Protein AF-W2TV39-F1 (afdb_monomer_lite)

pLDDT: mean 80.5, std 17.45, range [21.84, 95.75]

Foldseek 3Di:
DDDDDDDFDDDWDFAQFFGQFADQPQQKAFEDEDDQPRLVCQAVVLCLAAPPDPHAYAYEYELLSDALVSLVSLLPGPRHQEYEYEHDPDDRDPQAARFQAAQFPPQPPDPDPVGDDPVRRPCVRHARHNRGNSRDRSNHYYTYDYDPVVVVVLVVQCVVFRDDPPPDSYGDDDTHMGGDRPGQLQDDHPVVQQVCQDPVVCVPVVPDPDPDRSDDDDDDDDDDDDPPHD

Radius of gyration: 21.33 Å; chains: 1; bounding box: 54×36×66 Å

Structure (mmCIF, N/CA/C/O backbone):
data_AF-W2TV39-F1
#
_entry.id   AF-W2TV39-F1
#
loop_
_atom_site.group_PDB
_atom_site.id
_atom_site.type_symbol
_atom_site.label_atom_id
_atom_site.label_alt_id
_atom_site.label_comp_id
_atom_site.label_asym_id
_atom_site.label_entity_id
_atom_site.label_seq_id
_atom_site.pdbx_PDB_ins_code
_atom_site.Cartn_x
_atom_site.Cartn_y
_atom_site.Cartn_z
_atom_site.occupancy
_atom_site.B_iso_or_equiv
_atom_site.auth_seq_id
_atom_site.auth_comp_id
_atom_site.auth_asym_id
_atom_site.auth_atom_id
_atom_site.pdbx_PDB_model_num
ATOM 1 N N . MET A 1 1 ? -22.095 17.343 6.712 1.00 26.72 1 MET A N 1
ATOM 2 C CA . MET A 1 1 ? -21.581 16.244 5.869 1.00 26.72 1 MET A CA 1
ATOM 3 C C . MET A 1 1 ? -20.732 16.895 4.782 1.00 26.72 1 MET A C 1
ATOM 5 O O . MET A 1 1 ? -21.285 17.398 3.819 1.00 26.72 1 MET A O 1
ATOM 9 N N . SER A 1 2 ? -19.427 17.063 5.022 1.00 21.84 2 SER A N 1
ATOM 10 C CA . SER A 1 2 ? -18.515 17.764 4.104 1.00 21.84 2 SER A CA 1
ATOM 11 C C . SER A 1 2 ? -17.548 16.744 3.515 1.00 21.84 2 SER A C 1
ATOM 13 O O . SER A 1 2 ? -16.819 16.085 4.254 1.00 21.84 2 SER A O 1
ATOM 15 N N . SER A 1 3 ? -17.613 16.570 2.197 1.00 26.27 3 SER A N 1
ATOM 16 C CA . SER A 1 3 ? -16.743 15.693 1.417 1.00 26.27 3 SER A CA 1
ATOM 17 C C . SER A 1 3 ? -15.384 16.371 1.234 1.00 26.27 3 SER A C 1
ATOM 19 O O . SER A 1 3 ? -15.164 17.082 0.258 1.00 26.27 3 SER A O 1
ATOM 21 N N . PHE A 1 4 ? -14.475 16.171 2.184 1.00 28.59 4 PHE A N 1
ATOM 22 C CA . PHE A 1 4 ? -13.045 16.403 1.980 1.00 28.59 4 PHE A CA 1
ATOM 23 C C . PHE A 1 4 ? -12.438 15.152 1.336 1.00 28.59 4 PHE A C 1
ATOM 25 O O . PHE A 1 4 ? -12.907 14.065 1.649 1.00 28.59 4 PHE A O 1
ATOM 32 N N . LEU A 1 5 ? -11.397 15.317 0.504 1.00 32.66 5 LEU A N 1
ATOM 33 C CA . LEU A 1 5 ? -10.526 14.303 -0.143 1.00 32.66 5 LEU A CA 1
ATOM 34 C C . LEU A 1 5 ? -10.616 14.321 -1.687 1.00 32.66 5 LEU A C 1
ATOM 36 O O . LEU A 1 5 ? -11.155 13.405 -2.301 1.00 32.66 5 LEU A O 1
ATOM 40 N N . SER A 1 6 ? -10.041 15.350 -2.334 1.00 24.44 6 SER A N 1
ATOM 41 C CA . SER A 1 6 ? -9.832 15.368 -3.801 1.00 24.44 6 SER A CA 1
ATOM 42 C C . SER A 1 6 ? -8.364 15.316 -4.253 1.00 24.44 6 SER A C 1
ATOM 44 O O . SER A 1 6 ? -8.106 15.330 -5.451 1.00 24.44 6 SER A O 1
ATOM 46 N N . HIS A 1 7 ? -7.385 15.239 -3.345 1.00 26.84 7 HIS A N 1
ATOM 47 C CA . HIS A 1 7 ? -5.961 15.329 -3.701 1.00 26.84 7 HIS A CA 1
ATOM 48 C C . HIS A 1 7 ? -5.158 14.133 -3.171 1.00 26.84 7 HIS A C 1
ATOM 50 O O . HIS A 1 7 ? -4.505 14.216 -2.135 1.00 26.84 7 HIS A O 1
ATOM 56 N N . PHE A 1 8 ? -5.192 13.026 -3.918 1.00 31.69 8 PHE A N 1
ATOM 57 C CA . PHE A 1 8 ? -4.297 11.877 -3.745 1.00 31.69 8 PHE A CA 1
ATOM 58 C C . PHE A 1 8 ? -3.626 11.528 -5.074 1.00 31.69 8 PHE A C 1
ATOM 60 O O . PHE A 1 8 ? -4.294 11.490 -6.110 1.00 31.69 8 PHE A O 1
ATOM 67 N N . ARG A 1 9 ? -2.308 11.278 -5.050 1.00 28.34 9 ARG A N 1
ATOM 68 C CA . ARG A 1 9 ? -1.555 10.785 -6.216 1.00 28.34 9 ARG A CA 1
ATOM 69 C C . ARG A 1 9 ? -1.832 9.292 -6.412 1.00 28.34 9 ARG A C 1
ATOM 71 O O . ARG A 1 9 ? -1.854 8.540 -5.443 1.00 28.34 9 ARG A O 1
ATOM 78 N N . ARG A 1 10 ? -2.074 8.894 -7.665 1.00 44.69 10 ARG A N 1
ATOM 79 C CA . ARG A 1 10 ? -2.560 7.568 -8.078 1.00 44.69 10 ARG A CA 1
ATOM 80 C C . ARG A 1 10 ? -1.510 6.880 -8.939 1.00 44.69 10 ARG A C 1
ATOM 82 O O . ARG A 1 10 ? -1.029 7.509 -9.875 1.00 44.69 10 ARG A O 1
ATOM 89 N N . PHE A 1 11 ? -1.237 5.603 -8.691 1.00 35.88 11 PHE A N 1
ATOM 90 C CA . PHE A 1 11 ? -0.523 4.746 -9.636 1.00 35.88 11 PHE A CA 1
ATOM 91 C C . PHE A 1 11 ? -1.057 3.312 -9.523 1.00 35.88 11 PHE A C 1
ATOM 93 O O . PHE A 1 11 ? -0.744 2.611 -8.568 1.00 35.88 11 PHE A O 1
ATOM 100 N N . CYS A 1 12 ? -1.876 2.891 -10.489 1.00 45.84 12 CYS A N 1
ATOM 101 C CA . CYS A 1 12 ? -2.195 1.482 -10.729 1.00 45.84 12 CYS A CA 1
ATOM 102 C C . CYS A 1 12 ? -1.545 1.102 -12.059 1.00 45.84 12 CYS A C 1
ATOM 104 O O . CYS A 1 12 ? -1.777 1.772 -13.066 1.00 45.84 12 CYS A O 1
ATOM 106 N N . PHE A 1 13 ? -0.725 0.055 -12.057 1.00 50.09 13 PHE A N 1
ATOM 107 C CA . PHE A 1 13 ? -0.085 -0.465 -13.263 1.00 50.09 13 PHE A CA 1
ATOM 108 C C . PHE A 1 13 ? -0.627 -1.860 -13.577 1.00 50.09 13 PHE A C 1
ATOM 110 O O . PHE A 1 13 ? -0.973 -2.612 -12.672 1.00 50.09 13 PHE A O 1
ATOM 117 N N . LEU A 1 14 ? -0.707 -2.206 -14.859 1.00 50.00 14 LEU A N 1
ATOM 118 C CA . LEU A 1 14 ? -0.958 -3.575 -15.301 1.00 50.00 14 LEU A CA 1
ATOM 119 C C . LEU A 1 14 ? 0.316 -4.098 -15.962 1.00 50.00 14 LEU A C 1
ATOM 121 O O . LEU A 1 14 ? 0.952 -3.381 -16.733 1.00 50.00 14 LEU A O 1
ATOM 125 N N . LEU A 1 15 ? 0.677 -5.344 -15.674 1.00 53.56 15 LEU A N 1
ATOM 126 C CA . LEU A 1 15 ? 1.719 -6.087 -16.388 1.00 53.56 15 LEU A CA 1
ATOM 127 C C . LEU A 1 15 ? 1.084 -7.295 -17.097 1.00 53.56 15 LEU A C 1
ATOM 129 O O . LEU A 1 15 ? -0.140 -7.430 -17.136 1.00 53.56 15 LEU A O 1
ATOM 133 N N . TYR A 1 16 ? 1.902 -8.134 -17.735 1.00 40.03 16 TYR A N 1
ATOM 134 C CA . TYR A 1 16 ? 1.428 -9.297 -18.497 1.00 40.03 16 TYR A CA 1
ATOM 135 C C . TYR A 1 16 ? 0.667 -10.308 -17.608 1.00 40.03 16 TYR A C 1
ATOM 137 O O . TYR A 1 16 ? -0.349 -10.833 -18.049 1.00 40.03 16 TYR A O 1
ATOM 145 N N . ASP A 1 17 ? 1.079 -10.459 -16.339 1.00 31.92 17 ASP A N 1
ATOM 146 C CA . ASP A 1 17 ? 0.506 -11.416 -15.369 1.00 31.92 17 ASP A CA 1
ATOM 147 C C . ASP A 1 17 ? 0.013 -10.776 -14.050 1.00 31.92 17 ASP A C 1
ATOM 149 O O . ASP A 1 17 ? -0.474 -11.484 -13.172 1.00 31.92 17 ASP A O 1
ATOM 153 N N . PHE A 1 18 ? 0.151 -9.454 -13.877 1.00 39.16 18 PHE A N 1
ATOM 154 C CA . PHE A 1 18 ? -0.115 -8.771 -12.600 1.00 39.16 18 PHE A CA 1
ATOM 155 C C . PHE A 1 18 ? -1.075 -7.590 -12.747 1.00 39.16 18 PHE A C 1
ATOM 157 O O . PHE A 1 18 ? -0.943 -6.768 -13.660 1.00 39.16 18 PHE A O 1
ATOM 164 N N . GLU A 1 19 ? -1.992 -7.491 -11.786 1.00 43.88 19 GLU A N 1
ATOM 165 C CA . GLU A 1 19 ? -2.968 -6.420 -11.632 1.00 43.88 19 GLU A CA 1
ATOM 166 C C . GLU A 1 19 ? -2.756 -5.714 -10.286 1.00 43.88 19 GLU A C 1
ATOM 168 O O . GLU A 1 19 ? -2.511 -6.353 -9.268 1.00 43.88 19 GLU A O 1
ATOM 173 N N . PHE A 1 20 ? -2.897 -4.389 -10.265 1.00 48.88 20 PHE A N 1
ATOM 174 C CA . PHE A 1 20 ? -3.157 -3.642 -9.036 1.00 48.88 20 PHE A CA 1
ATOM 175 C C . PHE A 1 20 ? -4.656 -3.363 -8.940 1.00 48.88 20 PHE A C 1
ATOM 177 O O . PHE A 1 20 ? -5.137 -2.350 -9.454 1.00 48.88 20 PHE A O 1
ATOM 184 N N . SER A 1 21 ? -5.408 -4.264 -8.305 1.00 47.50 21 SER A N 1
ATOM 185 C CA . SER A 1 21 ? -6.864 -4.136 -8.227 1.00 47.50 21 SER A CA 1
ATOM 186 C C . SER A 1 21 ? -7.298 -3.404 -6.963 1.00 47.50 21 SER A C 1
ATOM 188 O O . SER A 1 21 ? -7.094 -3.871 -5.843 1.00 47.50 21 SER A O 1
ATOM 190 N N . CYS A 1 22 ? -8.021 -2.302 -7.144 1.00 52.66 22 CYS A N 1
ATOM 191 C CA . CYS A 1 22 ? -8.755 -1.627 -6.082 1.00 52.66 22 CYS A CA 1
ATOM 192 C C . CYS A 1 22 ? -10.256 -1.952 -6.198 1.00 52.66 22 CYS A C 1
ATOM 194 O O . CYS A 1 22 ? -10.953 -1.428 -7.069 1.00 52.66 22 CYS A O 1
ATOM 196 N N . SER A 1 23 ? -10.766 -2.833 -5.330 1.00 49.97 23 SER A N 1
ATOM 197 C CA . SER A 1 23 ? -12.173 -3.266 -5.356 1.00 49.97 23 SER A CA 1
ATOM 198 C C . SER A 1 23 ? -13.140 -2.170 -4.883 1.00 49.97 23 SER A C 1
ATOM 200 O O . SER A 1 23 ? -12.872 -1.439 -3.924 1.00 49.97 23 SER A O 1
ATOM 202 N N . LYS A 1 24 ? -14.314 -2.095 -5.529 1.00 53.56 24 LYS A N 1
ATOM 203 C CA . LYS A 1 24 ? -15.447 -1.239 -5.124 1.00 53.56 24 LYS A CA 1
ATOM 204 C C . LYS A 1 24 ? -16.172 -1.777 -3.881 1.00 53.56 24 LYS A C 1
ATOM 206 O O . LYS A 1 24 ? -16.829 -1.004 -3.188 1.00 53.56 24 LYS A O 1
ATOM 211 N N . ALA A 1 25 ? -16.064 -3.081 -3.608 1.00 52.12 25 ALA A N 1
ATOM 212 C CA . ALA A 1 25 ? -16.887 -3.779 -2.619 1.00 52.12 25 ALA A CA 1
ATOM 213 C C . ALA A 1 25 ? -16.561 -3.438 -1.152 1.00 52.12 25 ALA A C 1
ATOM 215 O O . ALA A 1 25 ? -17.368 -3.734 -0.282 1.00 52.12 25 ALA A O 1
ATOM 216 N N . ASP A 1 26 ? -15.456 -2.742 -0.874 1.00 66.31 26 ASP A N 1
ATOM 217 C CA . ASP A 1 26 ? -14.995 -2.466 0.492 1.00 66.31 26 ASP A CA 1
ATOM 218 C C . ASP A 1 26 ? -14.513 -1.017 0.669 1.00 66.31 26 ASP A C 1
ATOM 220 O O . ASP A 1 26 ? -13.562 -0.731 1.384 1.00 66.31 26 ASP A O 1
ATOM 224 N N . SER A 1 27 ? -15.161 -0.050 0.012 1.00 76.19 27 SER A N 1
ATOM 225 C CA . SER A 1 27 ? -14.695 1.345 0.042 1.00 76.19 27 SER A CA 1
ATOM 226 C C . SER A 1 27 ? -14.843 2.029 1.409 1.00 76.19 27 SER A C 1
ATOM 228 O O . SER A 1 27 ? -14.294 3.109 1.609 1.00 76.19 27 SER A O 1
ATOM 230 N N . ARG A 1 28 ? -15.615 1.455 2.343 1.00 86.38 28 ARG A N 1
ATOM 231 C CA . ARG A 1 28 ? -15.984 2.048 3.640 1.00 86.38 28 ARG A CA 1
ATOM 232 C C . ARG A 1 28 ? -15.438 1.208 4.786 1.00 86.38 28 ARG A C 1
ATOM 234 O O . ARG A 1 28 ? -15.633 -0.002 4.799 1.00 86.38 28 ARG A O 1
ATOM 241 N N . GLY A 1 29 ? -14.861 1.863 5.784 1.00 91.31 29 GLY A N 1
ATOM 242 C CA . GLY A 1 29 ? -14.356 1.173 6.965 1.00 91.31 29 GLY A CA 1
ATOM 243 C C . GLY A 1 29 ? -14.137 2.100 8.149 1.00 91.31 29 GLY A C 1
ATOM 244 O O . GLY A 1 29 ? -13.914 3.303 7.984 1.00 91.31 29 GLY A O 1
ATOM 245 N N . VAL A 1 30 ? -14.214 1.536 9.352 1.00 95.31 30 VAL A N 1
ATOM 246 C CA . VAL A 1 30 ? -13.850 2.237 10.590 1.00 95.31 30 VAL A CA 1
ATOM 247 C C . VAL A 1 30 ? -12.341 2.461 10.611 1.00 95.31 30 VAL A C 1
ATOM 249 O O . VAL A 1 30 ? -11.571 1.569 10.267 1.00 95.31 30 VAL A O 1
ATOM 252 N N . VAL A 1 31 ? -11.909 3.662 10.988 1.00 95.62 31 VAL A N 1
ATOM 253 C CA . VAL A 1 31 ? -10.484 4.019 10.997 1.00 95.62 31 VAL A CA 1
ATOM 254 C C . VAL A 1 31 ? -9.803 3.433 12.229 1.00 95.62 31 VAL A C 1
ATOM 256 O O . VAL A 1 31 ? -10.248 3.670 13.353 1.00 95.62 31 VAL A O 1
ATOM 259 N N . VAL A 1 32 ? -8.691 2.730 12.042 1.00 95.75 32 VAL A N 1
ATOM 260 C CA . VAL A 1 32 ? -7.843 2.245 13.138 1.00 95.75 32 VAL A 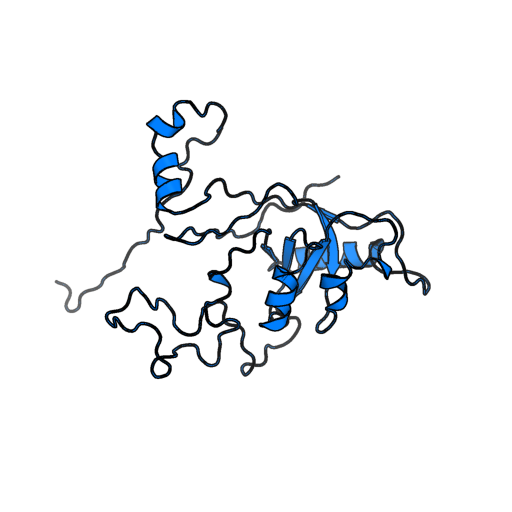CA 1
ATOM 261 C C . VAL A 1 32 ? -6.408 2.701 12.922 1.00 95.75 32 VAL A C 1
ATOM 263 O O . VAL A 1 32 ? -5.842 2.498 11.853 1.00 95.75 32 VAL A O 1
ATOM 266 N N . MET A 1 33 ? -5.827 3.342 13.934 1.00 94.19 33 MET A N 1
ATOM 267 C CA . MET A 1 33 ? -4.409 3.703 13.933 1.00 94.19 33 MET A CA 1
ATOM 268 C C . MET A 1 33 ? -3.627 2.518 14.496 1.00 94.19 33 MET A C 1
ATOM 270 O O . MET A 1 33 ? -3.825 2.158 15.658 1.00 94.19 33 MET A O 1
ATOM 274 N N . MET A 1 34 ? -2.771 1.906 13.684 1.00 92.88 34 MET A N 1
ATOM 275 C CA . MET A 1 34 ? -1.960 0.765 14.096 1.00 92.88 34 MET A CA 1
ATOM 276 C C . MET A 1 34 ? -0.578 1.240 14.534 1.00 92.88 34 MET A C 1
ATOM 278 O O . MET A 1 34 ? 0.146 1.877 13.770 1.00 92.88 34 MET A O 1
ATOM 282 N N . LYS A 1 35 ? -0.201 0.915 15.771 1.00 86.56 35 LYS A N 1
ATOM 283 C CA . LYS A 1 35 ? 1.137 1.202 16.293 1.00 86.56 35 LYS A CA 1
ATOM 284 C C . LYS A 1 35 ? 2.122 0.101 15.908 1.00 86.56 35 LYS A C 1
ATOM 286 O O . LYS A 1 35 ? 1.737 -1.047 15.677 1.00 86.56 35 LYS A O 1
ATOM 291 N N . LYS A 1 36 ? 3.416 0.432 15.909 1.00 82.94 36 LYS A N 1
ATOM 292 C CA . LYS A 1 36 ? 4.492 -0.548 15.707 1.00 82.94 36 LYS A CA 1
ATOM 293 C C . LYS A 1 36 ? 4.350 -1.693 16.724 1.00 82.94 36 LYS A C 1
ATOM 295 O O . LYS A 1 36 ? 4.290 -1.456 17.926 1.00 82.94 36 LYS A O 1
ATOM 300 N N . GLY A 1 37 ? 4.256 -2.926 16.225 1.00 80.75 37 GLY A N 1
ATOM 301 C CA . GLY A 1 37 ? 4.075 -4.144 17.029 1.00 80.75 37 GLY A CA 1
ATOM 302 C C . GLY A 1 37 ? 2.621 -4.534 17.347 1.00 80.75 37 GLY A C 1
ATOM 303 O O . GLY A 1 37 ? 2.375 -5.679 17.721 1.00 80.75 37 GLY A O 1
ATOM 304 N N . GLU A 1 38 ? 1.634 -3.656 17.144 1.00 86.50 38 GLU A N 1
ATOM 305 C CA . GLU A 1 38 ? 0.222 -3.938 17.451 1.00 86.50 38 GLU A CA 1
ATOM 306 C C . GLU A 1 38 ? -0.475 -4.662 16.287 1.00 86.50 38 GLU A C 1
ATOM 308 O O . GLU A 1 38 ? -1.195 -4.064 15.494 1.00 86.50 38 GLU A O 1
ATOM 313 N N . ARG A 1 39 ? -0.244 -5.974 16.165 1.00 88.94 39 ARG A N 1
ATOM 314 C CA . ARG A 1 39 ? -0.706 -6.769 15.006 1.00 88.94 39 ARG A CA 1
ATOM 315 C C . ARG A 1 39 ? -1.924 -7.649 15.263 1.00 88.94 39 ARG A C 1
ATOM 317 O O . ARG A 1 39 ? -2.540 -8.102 14.305 1.00 88.94 39 ARG A O 1
ATOM 324 N N . ALA A 1 40 ? -2.289 -7.871 16.527 1.00 89.69 40 ALA A N 1
ATOM 325 C CA . ALA A 1 40 ? -3.408 -8.744 16.901 1.00 89.69 40 ALA A CA 1
ATOM 326 C C . ALA A 1 40 ? -4.722 -8.342 16.203 1.00 89.69 40 ALA A C 1
ATOM 328 O O . ALA A 1 40 ? -5.457 -9.208 15.732 1.00 89.69 40 ALA A O 1
ATOM 329 N N . GLY A 1 41 ? -4.924 -7.029 16.036 1.00 91.06 41 GLY A N 1
ATOM 330 C CA . GLY A 1 41 ? -6.048 -6.419 15.324 1.00 91.06 41 GLY A CA 1
ATOM 331 C C . GLY A 1 41 ? -6.287 -6.939 13.904 1.00 91.06 41 GLY A C 1
ATOM 332 O O . GLY A 1 41 ? -7.430 -7.073 13.470 1.00 91.06 41 GLY A O 1
ATOM 333 N N . LEU A 1 42 ? -5.208 -7.266 13.183 1.00 93.56 42 LEU A N 1
ATOM 334 C CA . LEU A 1 42 ? -5.278 -7.755 11.803 1.00 93.56 42 LEU A CA 1
ATOM 335 C C . LEU A 1 42 ? -5.911 -9.149 11.729 1.00 93.56 42 LEU A C 1
ATOM 337 O O . LEU A 1 42 ? -6.539 -9.477 10.726 1.00 93.56 42 LEU A O 1
ATOM 341 N N . LEU A 1 43 ? -5.770 -9.950 12.786 1.00 91.00 43 LEU A N 1
ATOM 342 C CA . LEU A 1 43 ? -6.290 -11.314 12.858 1.00 91.00 43 LEU A CA 1
ATOM 343 C C . LEU A 1 43 ? -7.658 -11.363 13.543 1.00 91.00 43 LEU A C 1
ATOM 345 O O . LEU A 1 43 ? -8.543 -12.098 13.116 1.00 91.00 43 LEU A O 1
ATOM 349 N N . ASP A 1 44 ? -7.845 -10.572 14.601 1.00 92.50 44 ASP A N 1
ATOM 350 C CA . ASP A 1 44 ? -9.062 -10.595 15.415 1.00 92.50 44 ASP A CA 1
ATOM 351 C C . ASP A 1 44 ? -10.105 -9.549 14.998 1.00 92.50 44 ASP A C 1
ATOM 353 O O . ASP A 1 44 ? -11.149 -9.451 15.637 1.00 92.50 44 ASP A O 1
ATOM 357 N N . CYS A 1 45 ? -9.848 -8.761 13.949 1.00 94.31 45 CYS A N 1
ATOM 358 C CA . CYS A 1 45 ? -10.692 -7.661 13.483 1.00 94.31 45 CYS A CA 1
ATOM 359 C C . CYS A 1 45 ? -11.022 -6.626 14.578 1.00 94.31 45 CYS A C 1
ATOM 361 O O . CYS A 1 45 ? -12.137 -6.092 14.595 1.00 94.31 45 CYS A O 1
ATOM 363 N N . TRP A 1 46 ? -10.107 -6.371 15.519 1.00 94.12 46 TRP A N 1
ATOM 364 C CA . TRP A 1 46 ? -10.279 -5.458 16.658 1.00 94.12 46 TRP A CA 1
ATOM 365 C C . TRP A 1 46 ? -11.590 -5.680 17.437 1.00 94.12 46 TRP A C 1
ATOM 367 O O . TRP A 1 46 ? -12.166 -4.739 17.992 1.00 94.12 46 TRP A O 1
ATOM 377 N N . ARG A 1 47 ? -12.106 -6.917 17.480 1.00 92.00 47 ARG A N 1
ATOM 378 C CA . ARG A 1 47 ? -13.457 -7.221 18.005 1.00 92.00 47 ARG A CA 1
ATOM 379 C C . ARG A 1 47 ? -13.601 -6.928 19.494 1.00 92.00 47 ARG A C 1
ATOM 381 O O . ARG A 1 47 ? -14.692 -6.591 19.951 1.00 92.00 47 ARG A O 1
ATOM 388 N N . SER A 1 48 ? -12.503 -7.029 20.241 1.00 91.00 48 SER A N 1
ATOM 389 C CA . SER A 1 48 ? -12.447 -6.656 21.657 1.00 91.00 48 SER A CA 1
ATOM 390 C C . SER A 1 48 ? -12.757 -5.166 21.867 1.00 91.00 48 SER A C 1
ATOM 392 O O . SER A 1 48 ? -13.514 -4.823 22.781 1.00 91.00 48 SER A O 1
ATOM 394 N N . ARG A 1 49 ? -12.238 -4.311 20.971 1.00 92.31 49 ARG A N 1
ATOM 395 C CA . ARG A 1 49 ? -12.401 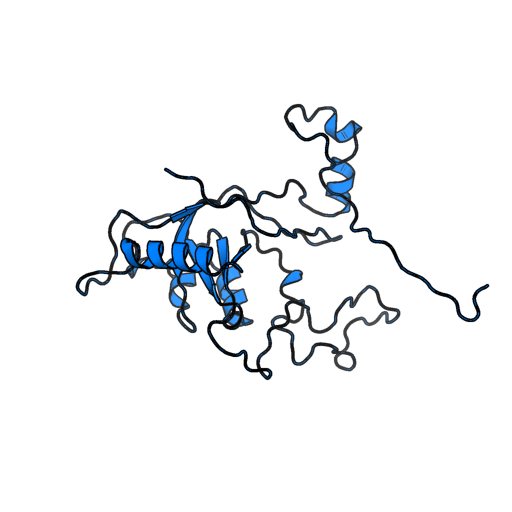-2.851 20.968 1.00 92.31 49 ARG A CA 1
ATOM 396 C C . ARG A 1 49 ? -13.733 -2.422 20.351 1.00 92.31 49 ARG A C 1
ATOM 398 O O . ARG A 1 49 ? -14.452 -1.646 20.969 1.00 92.31 49 ARG A O 1
ATOM 405 N N . PHE A 1 50 ? -14.102 -2.936 19.178 1.00 93.88 50 PHE A N 1
ATOM 406 C CA . PHE A 1 50 ? -15.328 -2.552 18.458 1.00 93.88 50 PHE A CA 1
ATOM 407 C C . PHE A 1 50 ? -16.419 -3.621 18.583 1.00 93.88 50 PHE A C 1
ATOM 409 O O . PHE A 1 50 ? -16.757 -4.330 17.631 1.00 93.88 50 PHE A O 1
ATOM 416 N N . ARG A 1 51 ? -16.992 -3.746 19.783 1.00 91.31 51 ARG A N 1
ATOM 417 C CA . ARG A 1 51 ? -18.026 -4.752 20.063 1.00 91.31 51 ARG A CA 1
ATOM 418 C C . ARG A 1 51 ? -19.277 -4.504 19.219 1.00 91.31 51 ARG A C 1
ATOM 420 O O . ARG A 1 51 ? -19.814 -3.402 19.196 1.00 91.31 51 ARG A O 1
ATOM 427 N N . GLY A 1 52 ? -19.750 -5.544 18.534 1.00 87.00 52 GLY A N 1
ATOM 428 C CA . GLY A 1 52 ? -20.960 -5.487 17.706 1.00 87.00 52 GLY A CA 1
ATOM 429 C C . GLY A 1 52 ? -20.792 -4.801 16.345 1.00 87.00 52 GLY A C 1
ATOM 430 O O . GLY A 1 52 ? -21.712 -4.850 15.534 1.00 87.00 52 GLY A O 1
ATOM 431 N N . TYR A 1 53 ? -19.629 -4.214 16.043 1.00 92.31 53 TYR A N 1
ATOM 432 C CA . TYR A 1 53 ? -19.328 -3.771 14.685 1.00 92.31 53 TYR A CA 1
ATOM 433 C C . TYR A 1 53 ? -18.925 -4.979 13.841 1.00 92.31 53 TYR A C 1
ATOM 435 O O . TYR A 1 53 ? -17.994 -5.693 14.206 1.00 92.31 53 TYR A O 1
ATOM 443 N N . LEU A 1 54 ? -19.619 -5.211 12.722 1.00 90.44 54 LEU A N 1
ATOM 444 C CA . LEU A 1 54 ? -19.382 -6.340 11.808 1.00 90.44 54 LEU A CA 1
ATOM 445 C C . LEU A 1 54 ? -18.710 -5.938 10.485 1.00 90.44 54 LEU A C 1
ATOM 447 O O . LEU A 1 54 ? -18.452 -6.804 9.655 1.00 90.44 54 LEU A O 1
ATOM 451 N N . GLY A 1 55 ? -18.418 -4.650 10.286 1.00 91.25 55 GLY A N 1
ATOM 452 C CA . GLY A 1 55 ? -17.758 -4.161 9.075 1.00 91.25 55 GLY A CA 1
ATOM 453 C C . GLY A 1 55 ? -16.235 -4.331 9.086 1.00 91.25 55 GLY A C 1
ATOM 454 O O . GLY A 1 55 ? -15.670 -4.991 9.961 1.00 91.25 55 GLY A O 1
ATOM 455 N N . LYS A 1 56 ? -15.590 -3.716 8.092 1.00 93.19 56 LYS A N 1
ATOM 456 C CA . LYS A 1 56 ? -14.138 -3.730 7.872 1.00 93.19 56 LYS A CA 1
ATOM 457 C C . LYS A 1 56 ? -13.469 -2.430 8.325 1.00 93.19 56 LYS A C 1
ATOM 459 O O . LYS A 1 56 ? -14.138 -1.437 8.620 1.00 93.19 56 LYS A O 1
ATOM 464 N N . TYR A 1 57 ? -12.141 -2.427 8.345 1.00 94.25 57 TYR A N 1
ATOM 465 C CA . TYR A 1 57 ? -11.342 -1.324 8.871 1.00 94.25 57 TYR A CA 1
ATOM 466 C C . TYR A 1 57 ? -10.432 -0.699 7.822 1.00 94.25 57 TYR A C 1
ATOM 468 O O . TYR A 1 57 ? -9.829 -1.398 7.008 1.00 94.25 57 TYR A O 1
ATOM 476 N N . HIS A 1 58 ? -10.305 0.623 7.883 1.00 93.94 58 HIS A N 1
ATOM 477 C CA . HIS A 1 58 ? -9.237 1.350 7.207 1.00 93.94 58 HIS A CA 1
ATOM 478 C C . HIS A 1 58 ? -8.075 1.501 8.176 1.00 93.94 58 HIS A C 1
ATOM 480 O O . HIS A 1 58 ? -8.196 2.193 9.190 1.00 93.94 58 HIS A O 1
ATOM 486 N N . VAL A 1 59 ? -6.974 0.817 7.880 1.00 95.25 59 VAL A N 1
ATOM 487 C CA . VAL A 1 59 ? -5.809 0.757 8.766 1.00 95.25 59 VAL A CA 1
ATOM 488 C C . VAL A 1 59 ? -4.842 1.868 8.396 1.00 95.25 59 VAL A C 1
ATOM 490 O O . VAL A 1 59 ? -4.363 1.930 7.265 1.00 95.25 59 VAL A O 1
ATOM 493 N N . VAL A 1 60 ? -4.551 2.738 9.355 1.00 94.81 60 VAL A N 1
ATOM 494 C CA . VAL A 1 60 ? -3.531 3.776 9.226 1.00 94.81 60 VAL A CA 1
ATOM 495 C C . VAL A 1 60 ? -2.234 3.248 9.818 1.00 94.81 60 VAL A C 1
ATOM 497 O O . VAL A 1 60 ? -2.213 2.841 10.982 1.00 94.81 60 VAL A O 1
ATOM 500 N N . LEU A 1 61 ? -1.170 3.243 9.023 1.00 93.69 61 LEU A N 1
ATOM 501 C CA . LEU A 1 61 ? 0.143 2.749 9.425 1.00 93.69 61 LEU A CA 1
ATOM 502 C C . LEU A 1 61 ? 1.255 3.619 8.849 1.00 93.69 61 LEU A C 1
ATOM 504 O O . LEU A 1 61 ? 1.124 4.195 7.771 1.00 93.69 61 LEU A O 1
ATOM 508 N N . SER A 1 62 ? 2.363 3.691 9.572 1.00 91.88 62 SER A N 1
ATOM 509 C CA . SER A 1 62 ? 3.541 4.430 9.134 1.00 91.88 62 SER A CA 1
ATOM 510 C C . SER A 1 62 ? 4.413 3.568 8.222 1.00 91.88 62 SER A C 1
ATOM 512 O O . SER A 1 62 ? 4.537 2.361 8.452 1.00 91.88 62 SER A O 1
ATOM 514 N N . ALA A 1 63 ? 5.012 4.159 7.186 1.00 90.25 63 ALA A N 1
ATOM 515 C CA . ALA A 1 63 ? 5.780 3.416 6.183 1.00 90.25 63 ALA A CA 1
ATOM 516 C C . ALA A 1 63 ? 6.929 2.581 6.787 1.00 90.25 63 ALA A C 1
ATOM 518 O O . ALA A 1 63 ? 7.155 1.457 6.353 1.00 90.25 63 ALA A O 1
ATOM 519 N N . ASP A 1 64 ? 7.589 3.078 7.834 1.00 88.31 64 ASP A N 1
ATOM 520 C CA . ASP A 1 64 ? 8.684 2.406 8.557 1.00 88.31 64 ASP A CA 1
ATOM 521 C C . ASP A 1 64 ? 8.241 1.194 9.400 1.00 88.31 64 ASP A C 1
ATOM 523 O O . ASP A 1 64 ? 9.068 0.490 9.978 1.00 88.31 64 ASP A O 1
ATOM 527 N N . THR A 1 65 ? 6.934 0.933 9.492 1.00 90.06 65 THR A N 1
ATOM 528 C CA . THR A 1 65 ? 6.397 -0.272 10.147 1.00 90.06 65 THR A CA 1
ATOM 529 C C . THR A 1 65 ? 6.182 -1.435 9.180 1.00 90.06 65 THR A C 1
ATOM 531 O O . THR A 1 65 ? 5.873 -2.545 9.623 1.00 90.06 65 THR A O 1
ATOM 534 N N . ILE A 1 66 ? 6.326 -1.189 7.872 1.00 90.81 66 ILE A N 1
ATOM 535 C CA . ILE A 1 66 ? 6.116 -2.178 6.817 1.00 90.81 66 ILE A CA 1
ATOM 536 C C . ILE A 1 66 ? 7.324 -3.104 6.744 1.00 90.81 66 ILE A C 1
ATOM 538 O O . ILE A 1 66 ? 8.373 -2.745 6.226 1.00 90.81 66 ILE A O 1
ATOM 542 N N . ASP A 1 67 ? 7.130 -4.334 7.205 1.00 91.50 67 ASP A N 1
ATOM 543 C CA . ASP A 1 67 ? 8.085 -5.424 7.048 1.00 91.50 67 ASP A CA 1
ATOM 544 C C . ASP A 1 67 ? 7.414 -6.652 6.413 1.00 91.50 67 ASP A C 1
ATOM 546 O O . ASP A 1 67 ? 6.193 -6.705 6.231 1.00 91.50 67 ASP A O 1
ATOM 550 N N . ARG A 1 68 ? 8.216 -7.673 6.092 1.00 92.06 68 ARG A N 1
ATOM 551 C CA . ARG A 1 68 ? 7.738 -8.922 5.479 1.00 92.06 68 ARG A CA 1
ATOM 552 C C . ARG A 1 68 ? 6.578 -9.558 6.249 1.00 92.06 68 ARG A C 1
ATOM 554 O O . ARG A 1 68 ? 5.612 -10.007 5.639 1.00 92.06 68 ARG A O 1
ATOM 561 N N . SER A 1 69 ? 6.679 -9.601 7.573 1.00 92.44 69 SER A N 1
ATOM 562 C CA . SER A 1 69 ? 5.688 -10.257 8.427 1.00 92.44 69 SER A CA 1
ATOM 563 C C . SER A 1 69 ? 4.384 -9.463 8.529 1.00 92.44 69 SER A C 1
ATOM 565 O O . SER A 1 69 ? 3.303 -10.047 8.542 1.00 92.44 69 SER A O 1
ATOM 567 N N . LEU A 1 70 ? 4.457 -8.129 8.543 1.00 93.62 70 LEU A N 1
ATOM 568 C CA . LEU A 1 70 ? 3.273 -7.281 8.500 1.00 93.62 70 LEU A CA 1
ATOM 569 C C . LEU A 1 70 ? 2.545 -7.434 7.164 1.00 93.62 70 LEU A C 1
ATOM 571 O O . LEU A 1 70 ? 1.323 -7.551 7.156 1.00 93.62 70 LEU A O 1
ATOM 575 N N . VAL A 1 71 ? 3.279 -7.471 6.050 1.00 93.75 71 VAL A N 1
ATOM 576 C CA . VAL A 1 71 ? 2.673 -7.647 4.724 1.00 93.75 71 VAL A CA 1
ATOM 577 C C . VAL A 1 71 ? 1.937 -8.984 4.631 1.00 93.75 71 VAL A C 1
ATOM 579 O O . VAL A 1 71 ? 0.806 -9.009 4.158 1.00 93.75 71 VAL A O 1
ATOM 582 N N . GLN A 1 72 ? 2.514 -10.070 5.153 1.00 93.25 72 GLN A N 1
ATOM 583 C CA . GLN A 1 72 ? 1.831 -11.368 5.227 1.00 93.25 72 GLN A CA 1
ATOM 584 C C . GLN A 1 72 ? 0.534 -11.289 6.046 1.00 93.25 72 GLN A C 1
ATOM 586 O O . GLN A 1 72 ? -0.525 -11.649 5.537 1.00 93.25 72 GLN A O 1
ATOM 591 N N . ASN A 1 73 ? 0.582 -10.710 7.251 1.00 94.62 73 ASN A N 1
ATOM 592 C CA . ASN A 1 73 ? -0.614 -10.535 8.084 1.00 94.62 73 ASN A CA 1
ATOM 593 C C . ASN A 1 73 ? -1.700 -9.687 7.401 1.00 94.62 73 ASN A C 1
ATOM 595 O O . ASN A 1 73 ? -2.887 -9.934 7.593 1.00 94.62 73 ASN A O 1
ATOM 599 N N . ILE A 1 74 ? -1.311 -8.670 6.625 1.00 94.50 74 ILE A N 1
ATOM 600 C CA . ILE A 1 74 ? -2.249 -7.834 5.866 1.00 94.50 74 ILE A CA 1
ATOM 601 C C . ILE A 1 74 ? -2.924 -8.648 4.758 1.00 94.50 74 ILE A C 1
ATOM 603 O O . ILE A 1 74 ? -4.138 -8.553 4.604 1.00 94.50 74 ILE A O 1
ATOM 607 N N . LEU A 1 75 ? -2.159 -9.442 4.003 1.00 91.88 75 LEU A N 1
ATOM 608 C CA . LEU A 1 75 ? -2.684 -10.244 2.893 1.00 91.88 75 LEU A CA 1
ATOM 609 C C . LEU A 1 75 ? -3.584 -11.395 3.363 1.00 91.88 75 LEU A C 1
ATOM 611 O O . LEU A 1 75 ? -4.521 -11.761 2.659 1.00 91.88 75 LEU A O 1
ATOM 615 N N . GLU A 1 76 ? -3.332 -11.940 4.552 1.00 93.06 76 GLU A N 1
ATOM 616 C CA . GLU A 1 76 ? -4.163 -12.982 5.168 1.00 93.06 76 GLU A CA 1
ATOM 617 C C . GLU A 1 76 ? -5.410 -12.419 5.876 1.00 93.06 76 GLU A C 1
ATOM 619 O O . GLU A 1 76 ? -6.364 -13.152 6.147 1.00 93.06 76 GLU A O 1
ATOM 624 N N . SER A 1 77 ? -5.437 -11.116 6.175 1.00 93.06 77 SER A N 1
ATOM 625 C CA . SER A 1 77 ? -6.525 -10.502 6.934 1.00 93.06 77 SER A CA 1
ATOM 626 C C . SER A 1 77 ? -7.794 -10.317 6.103 1.00 93.06 77 SER A C 1
ATOM 628 O O . SER A 1 77 ? -7.825 -9.614 5.095 1.00 93.06 77 SER A O 1
ATOM 630 N N . THR A 1 78 ? -8.915 -10.822 6.617 1.00 91.75 78 THR A N 1
ATOM 631 C CA . THR A 1 78 ? -10.254 -10.530 6.079 1.00 91.75 78 THR A CA 1
ATOM 632 C C . THR A 1 78 ? -10.870 -9.248 6.654 1.00 91.75 78 THR A C 1
ATOM 634 O O . THR A 1 78 ? -11.991 -8.879 6.299 1.00 91.75 78 THR A O 1
ATOM 637 N N . CYS A 1 79 ? -10.175 -8.581 7.581 1.00 93.12 79 CYS A N 1
ATOM 638 C CA . CYS A 1 79 ? -10.697 -7.454 8.354 1.00 93.12 79 CYS A CA 1
ATOM 639 C C . CYS A 1 79 ? -10.503 -6.100 7.653 1.00 93.12 79 CYS A C 1
ATOM 641 O O . CYS A 1 79 ? -11.138 -5.113 8.032 1.00 93.12 79 CYS A O 1
ATOM 643 N N . ILE A 1 80 ? -9.613 -6.028 6.662 1.00 92.88 80 ILE A N 1
ATOM 644 C CA . ILE A 1 80 ? -9.116 -4.771 6.095 1.00 92.88 80 ILE A CA 1
ATOM 645 C C . ILE A 1 80 ? -9.951 -4.367 4.875 1.00 92.88 80 ILE A C 1
ATOM 647 O O . ILE A 1 80 ? -10.155 -5.149 3.948 1.00 92.88 80 ILE A O 1
ATOM 651 N N . ALA A 1 81 ? -10.446 -3.130 4.887 1.00 90.88 81 ALA A N 1
ATOM 652 C CA . ALA A 1 81 ? -11.093 -2.466 3.754 1.00 90.88 81 ALA A CA 1
ATOM 653 C C . ALA A 1 81 ? -10.073 -1.728 2.871 1.00 90.88 81 ALA A C 1
ATOM 655 O O . ALA A 1 81 ? -10.206 -1.671 1.648 1.00 90.88 81 ALA A O 1
ATOM 656 N N . GLY A 1 82 ? -9.042 -1.165 3.497 1.00 89.88 82 GLY A N 1
ATOM 657 C CA . GLY A 1 82 ? -7.974 -0.439 2.828 1.00 89.88 82 GLY A CA 1
ATOM 658 C C . GLY A 1 82 ? -6.905 0.040 3.804 1.00 89.88 82 GLY A C 1
ATOM 659 O O . GLY A 1 82 ? -7.063 -0.039 5.026 1.00 89.88 82 GLY A O 1
ATOM 660 N N . LEU A 1 83 ? -5.807 0.538 3.246 1.00 92.19 83 LEU A N 1
ATOM 661 C CA . LEU A 1 83 ? -4.658 1.048 3.984 1.00 92.19 83 LEU A CA 1
ATOM 662 C C . LEU A 1 83 ? -4.485 2.546 3.741 1.00 92.19 83 LEU A C 1
ATOM 664 O O . LEU A 1 83 ? -4.653 3.042 2.625 1.00 92.19 83 LEU A O 1
ATOM 668 N N . MET A 1 84 ? -4.092 3.256 4.790 1.00 92.06 84 MET A N 1
ATOM 669 C CA . MET A 1 84 ? -3.602 4.626 4.730 1.00 92.06 84 MET A CA 1
ATOM 670 C C . MET A 1 84 ? -2.167 4.640 5.251 1.00 92.06 84 MET A C 1
ATOM 672 O O . MET A 1 84 ? -1.931 4.455 6.441 1.00 92.06 84 MET A O 1
ATOM 676 N N . ILE A 1 85 ? -1.210 4.839 4.356 1.00 92.50 85 ILE A N 1
ATOM 677 C CA . ILE A 1 85 ? 0.212 4.872 4.678 1.00 92.50 85 ILE A CA 1
ATOM 678 C C . ILE A 1 85 ? 0.616 6.322 4.935 1.00 92.50 85 ILE A C 1
ATOM 680 O O . ILE A 1 85 ? 0.323 7.195 4.118 1.00 92.50 85 ILE A O 1
ATOM 684 N N . THR A 1 86 ? 1.283 6.585 6.052 1.00 91.75 86 THR A N 1
ATOM 685 C CA . THR A 1 86 ? 1.831 7.906 6.392 1.00 91.75 86 THR A CA 1
ATOM 686 C C . THR A 1 86 ? 3.350 7.914 6.302 1.00 91.75 86 THR A C 1
ATOM 688 O O . THR A 1 86 ? 3.991 6.861 6.243 1.00 91.75 86 THR A O 1
ATOM 691 N N . ASP A 1 87 ? 3.926 9.115 6.319 1.00 88.25 87 ASP A N 1
ATOM 692 C CA . ASP A 1 87 ? 5.364 9.279 6.511 1.00 88.25 87 ASP A CA 1
ATOM 693 C C . ASP A 1 87 ? 5.846 8.657 7.831 1.00 88.25 87 ASP A C 1
ATOM 695 O O . ASP A 1 87 ? 5.080 8.652 8.802 1.00 88.25 87 ASP A O 1
ATOM 699 N N . PRO A 1 88 ? 7.106 8.178 7.871 1.00 83.88 88 PRO A N 1
ATOM 700 C CA . PRO A 1 88 ? 7.772 7.728 9.088 1.00 83.88 88 PRO A CA 1
ATOM 701 C C . PRO A 1 88 ? 7.647 8.729 10.240 1.00 83.88 88 PRO A C 1
ATOM 703 O O . PRO A 1 88 ? 7.907 9.922 10.069 1.00 83.88 88 PRO A O 1
ATOM 706 N N . GLU A 1 89 ? 7.290 8.245 11.432 1.00 71.38 89 GLU A N 1
ATOM 707 C CA . GLU A 1 89 ? 7.185 9.098 12.628 1.00 71.38 89 GLU A CA 1
ATOM 708 C C . GLU A 1 89 ? 8.557 9.518 13.186 1.00 71.38 89 GLU A C 1
ATOM 710 O O . GLU A 1 89 ? 8.664 10.538 13.870 1.00 71.38 89 GLU A O 1
ATOM 715 N N . SER A 1 90 ? 9.612 8.757 12.887 1.00 72.62 90 SER A N 1
ATOM 716 C CA . SER A 1 90 ? 10.988 9.029 13.308 1.00 72.62 90 SER A CA 1
ATOM 717 C C . SER A 1 90 ? 11.968 8.956 12.141 1.00 72.62 90 SER A C 1
ATOM 719 O O . SER A 1 90 ? 11.639 8.467 11.060 1.00 72.62 90 SER A O 1
ATOM 721 N N . ASN A 1 91 ? 13.206 9.398 12.384 1.00 76.56 91 ASN A N 1
ATOM 722 C CA . ASN A 1 91 ? 14.301 9.162 11.449 1.00 76.56 91 ASN A CA 1
ATOM 723 C C . ASN A 1 91 ? 14.393 7.664 11.148 1.00 76.56 91 ASN A C 1
ATOM 725 O O . ASN A 1 91 ? 14.471 6.848 12.066 1.00 76.56 91 ASN A O 1
ATOM 729 N N . ILE A 1 92 ? 14.339 7.333 9.861 1.00 78.06 92 ILE A N 1
ATOM 730 C CA . ILE A 1 92 ? 14.446 5.962 9.375 1.00 78.06 92 ILE A CA 1
ATOM 731 C C . ILE A 1 92 ? 15.859 5.474 9.683 1.00 78.06 92 ILE A C 1
ATOM 733 O O . ILE A 1 92 ? 16.832 6.159 9.356 1.00 78.06 92 ILE A O 1
ATOM 737 N N . ASP A 1 93 ? 15.965 4.303 10.303 1.00 78.44 93 ASP A N 1
ATOM 738 C CA . ASP A 1 93 ? 17.247 3.627 10.432 1.00 78.44 93 ASP A CA 1
ATOM 739 C C . ASP A 1 93 ? 17.695 3.181 9.029 1.00 78.44 93 ASP A C 1
ATOM 741 O O . ASP A 1 93 ? 17.007 2.374 8.403 1.00 78.44 93 ASP A O 1
ATOM 745 N N . PRO A 1 94 ? 18.820 3.694 8.498 1.00 76.69 94 PRO A N 1
ATOM 746 C CA . PRO A 1 94 ? 19.290 3.329 7.165 1.00 76.69 94 PRO A CA 1
ATOM 747 C C . PRO A 1 94 ? 19.706 1.855 7.049 1.00 76.69 94 PRO A C 1
ATOM 749 O O . PRO A 1 94 ? 19.978 1.396 5.940 1.00 76.69 94 PRO A O 1
ATOM 752 N N . SER A 1 95 ? 19.801 1.125 8.166 1.00 80.19 95 SER A N 1
ATOM 753 C CA . SER A 1 95 ? 20.050 -0.317 8.178 1.00 80.19 95 SER A CA 1
ATOM 754 C C . SER A 1 95 ? 18.785 -1.166 8.009 1.00 80.19 95 SER A C 1
ATOM 756 O O . SER A 1 95 ? 18.903 -2.344 7.672 1.00 80.19 95 SER A O 1
ATOM 758 N N . GLU A 1 96 ? 17.594 -0.584 8.177 1.00 84.25 96 GLU A N 1
ATOM 759 C CA . GLU A 1 96 ? 16.318 -1.286 8.025 1.00 84.25 96 GLU A CA 1
ATOM 760 C C . GLU A 1 96 ? 15.842 -1.281 6.556 1.00 84.25 96 GLU A C 1
ATOM 762 O O . GLU A 1 96 ? 15.944 -0.261 5.861 1.00 84.25 96 GLU A O 1
ATOM 767 N N . PRO A 1 97 ? 15.288 -2.399 6.051 1.00 86.00 97 PRO A N 1
ATOM 768 C CA . PRO A 1 97 ? 14.800 -2.483 4.680 1.00 86.00 97 PRO A CA 1
ATOM 769 C C . PRO A 1 97 ? 13.514 -1.664 4.491 1.00 86.00 97 PRO A C 1
ATOM 771 O O . PRO A 1 97 ? 12.503 -1.911 5.145 1.00 86.00 97 PRO A O 1
ATOM 774 N N . LEU A 1 98 ? 13.527 -0.723 3.541 1.00 86.94 98 LEU A N 1
ATOM 775 C CA . LEU A 1 98 ? 12.368 0.119 3.193 1.00 86.94 98 LEU A CA 1
ATOM 776 C C . LEU A 1 98 ? 12.164 0.281 1.673 1.00 86.94 98 LEU A C 1
ATOM 778 O O . LEU A 1 98 ? 11.468 1.178 1.199 1.00 86.94 98 LEU A O 1
ATOM 782 N N . SER A 1 99 ? 12.779 -0.580 0.864 1.00 90.25 99 SER A N 1
ATOM 783 C CA . SER A 1 99 ? 12.599 -0.567 -0.587 1.00 90.25 99 SER A CA 1
ATOM 784 C C . SER A 1 99 ? 11.331 -1.318 -0.990 1.00 90.25 99 SER A C 1
ATOM 786 O O . SER A 1 99 ? 11.101 -2.466 -0.598 1.00 90.25 99 SER A O 1
ATOM 788 N N . HIS A 1 100 ? 10.517 -0.666 -1.822 1.00 90.75 100 HIS A N 1
ATOM 789 C CA . HIS A 1 100 ? 9.325 -1.257 -2.430 1.00 90.75 100 HIS A CA 1
ATOM 790 C C . HIS A 1 100 ? 9.650 -2.126 -3.655 1.00 90.75 100 HIS A C 1
ATOM 792 O O . HIS A 1 100 ? 8.791 -2.894 -4.097 1.00 90.75 100 HIS A O 1
ATOM 798 N N . ASP A 1 101 ? 10.861 -2.009 -4.206 1.00 91.75 101 ASP A N 1
ATOM 799 C CA . ASP A 1 101 ? 11.364 -2.893 -5.256 1.00 91.75 101 ASP A CA 1
ATOM 800 C C . ASP A 1 101 ? 11.826 -4.235 -4.670 1.00 91.75 101 ASP A C 1
ATOM 802 O O . ASP A 1 101 ? 12.157 -4.354 -3.488 1.00 91.75 101 ASP A O 1
ATOM 806 N N . GLY A 1 102 ? 11.839 -5.261 -5.521 1.00 92.00 102 GLY A N 1
ATOM 807 C CA . GLY A 1 102 ? 12.361 -6.579 -5.170 1.00 92.00 102 GLY A CA 1
ATOM 808 C C . GLY A 1 102 ? 13.885 -6.606 -5.077 1.00 92.00 102 GLY A C 1
ATOM 809 O O . GLY A 1 102 ? 14.562 -5.605 -5.314 1.00 92.00 102 GLY A O 1
ATOM 810 N N . VAL A 1 103 ? 14.431 -7.781 -4.771 1.00 93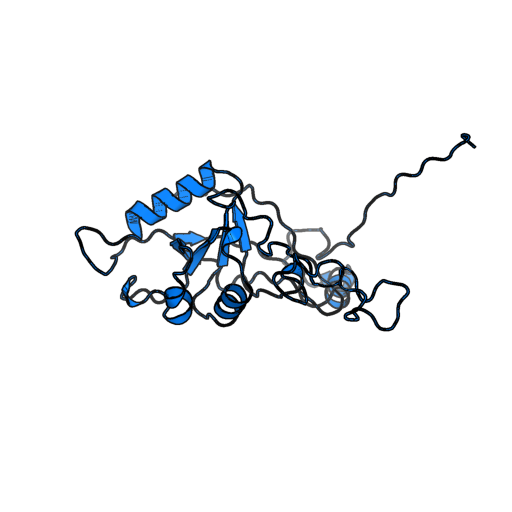.62 103 VAL A N 1
ATOM 811 C CA . VAL A 1 103 ? 15.881 -8.029 -4.652 1.00 93.62 103 VAL A CA 1
ATOM 812 C C . VAL A 1 103 ? 16.617 -7.704 -5.954 1.00 93.62 103 VAL A C 1
ATOM 814 O O . VAL A 1 103 ? 17.713 -7.141 -5.939 1.00 93.62 103 VAL A O 1
ATOM 817 N N . CYS A 1 104 ? 15.995 -8.035 -7.084 1.00 91.38 104 CYS A N 1
ATOM 818 C CA . CYS A 1 104 ? 16.505 -7.761 -8.418 1.00 91.38 104 CYS A CA 1
ATOM 819 C C . CYS A 1 104 ? 15.471 -6.953 -9.203 1.00 91.38 104 CYS A C 1
ATOM 821 O O . CYS A 1 104 ? 14.459 -7.514 -9.631 1.00 91.38 104 CYS A O 1
ATOM 823 N N . PRO A 1 105 ? 15.701 -5.652 -9.424 1.00 88.94 105 PRO A N 1
ATOM 824 C CA . PRO A 1 105 ? 14.879 -4.865 -10.332 1.00 88.94 105 PRO A CA 1
ATOM 825 C C . PRO A 1 105 ? 14.954 -5.406 -11.768 1.00 88.94 105 PRO A C 1
ATOM 827 O O . PRO A 1 105 ? 16.024 -5.777 -12.243 1.00 88.94 105 PRO A O 1
ATOM 830 N N . ASN A 1 106 ? 13.820 -5.416 -12.478 1.00 86.75 106 ASN A N 1
ATOM 831 C CA . ASN A 1 106 ? 13.711 -5.821 -13.889 1.00 86.75 106 ASN A CA 1
ATOM 832 C C . ASN A 1 106 ? 14.388 -7.168 -14.247 1.00 86.75 106 ASN A C 1
ATOM 834 O O . ASN A 1 106 ? 15.094 -7.247 -15.257 1.00 86.75 106 ASN A O 1
ATOM 838 N N . PRO A 1 107 ? 14.151 -8.259 -13.490 1.00 86.06 107 PRO A N 1
ATOM 839 C CA . PRO A 1 107 ? 14.940 -9.488 -13.614 1.00 86.06 107 PRO A CA 1
ATOM 840 C C . PRO A 1 107 ? 14.729 -10.214 -14.951 1.00 86.06 107 PRO A C 1
ATOM 842 O O . PRO A 1 107 ? 15.551 -11.034 -15.335 1.00 86.06 107 PRO A O 1
ATOM 845 N N . LYS A 1 108 ? 13.635 -9.914 -15.664 1.00 85.06 108 LYS A N 1
ATOM 846 C CA . LYS A 1 108 ? 13.274 -10.518 -16.958 1.00 85.06 108 LYS A CA 1
ATOM 847 C C . LYS A 1 108 ? 13.535 -9.609 -18.165 1.00 85.06 108 LYS A C 1
ATOM 849 O O . LYS A 1 108 ? 13.290 -10.028 -19.290 1.00 85.06 108 LYS A O 1
ATOM 854 N N . SER A 1 109 ? 13.991 -8.374 -17.946 1.00 86.12 109 SER A N 1
ATOM 855 C CA . SER A 1 109 ? 14.196 -7.385 -19.021 1.00 86.12 109 SER A CA 1
ATOM 856 C C . SER A 1 109 ? 15.672 -7.170 -19.361 1.00 86.12 109 SER A C 1
ATOM 858 O O . SER A 1 109 ? 15.992 -6.357 -20.225 1.00 86.12 109 SER A O 1
ATOM 860 N N . GLY A 1 110 ? 16.572 -7.846 -18.645 1.00 83.19 110 GLY A N 1
ATOM 861 C CA . GLY A 1 110 ? 18.011 -7.773 -18.860 1.00 83.19 110 GLY A CA 1
ATOM 862 C C . GLY A 1 110 ? 18.507 -8.729 -19.944 1.00 83.19 110 GLY A C 1
ATOM 863 O O . GLY A 1 110 ? 17.768 -9.552 -20.476 1.00 83.19 110 GLY A O 1
ATOM 864 N N . VAL A 1 111 ? 19.805 -8.637 -20.232 1.00 83.94 111 VAL A N 1
ATOM 865 C CA . VAL A 1 111 ? 20.503 -9.545 -21.159 1.00 83.94 111 VAL A CA 1
ATOM 866 C C . VAL A 1 111 ? 20.761 -10.935 -20.563 1.00 83.94 111 VAL A C 1
ATOM 868 O O . VAL A 1 111 ? 21.051 -11.874 -21.299 1.00 83.94 111 VAL A O 1
ATOM 871 N N . TYR A 1 112 ? 20.672 -11.075 -19.238 1.00 79.50 112 TYR A N 1
ATOM 872 C CA . TYR A 1 112 ? 20.942 -12.321 -18.525 1.00 79.50 112 TYR A CA 1
ATOM 873 C C . TYR A 1 112 ? 19.689 -13.200 -18.477 1.00 79.50 112 TYR A C 1
ATOM 875 O O . TYR A 1 112 ? 18.688 -12.833 -17.865 1.00 79.50 112 TYR A O 1
ATOM 883 N N . THR A 1 113 ? 19.756 -14.380 -19.094 1.00 74.12 113 THR A N 1
ATOM 884 C CA . THR A 1 113 ? 18.636 -15.334 -19.188 1.00 74.12 113 THR A CA 1
ATOM 885 C C . THR A 1 113 ? 18.332 -16.051 -17.875 1.00 74.12 113 THR A C 1
ATOM 887 O O . THR A 1 113 ? 17.199 -16.472 -17.662 1.00 74.12 113 THR A O 1
ATOM 890 N N . GLU A 1 114 ? 19.317 -16.166 -16.981 1.00 76.25 114 GLU A N 1
ATOM 891 C CA . GLU A 1 114 ? 19.159 -16.780 -15.653 1.00 76.25 114 GLU A CA 1
ATOM 892 C C . GLU A 1 114 ? 18.427 -15.867 -14.651 1.00 76.25 114 GLU A C 1
ATOM 894 O O . GLU A 1 114 ? 18.046 -16.301 -13.565 1.00 76.25 114 GLU A O 1
ATOM 899 N N . GLY A 1 115 ? 18.183 -14.604 -15.016 1.00 77.19 115 GLY A N 1
ATOM 900 C CA . GLY A 1 115 ? 17.448 -13.651 -14.194 1.00 77.19 115 GLY A CA 1
ATOM 901 C C . GLY A 1 115 ? 18.176 -13.272 -12.900 1.00 77.19 115 GLY A C 1
ATOM 902 O O . GLY A 1 115 ? 19.317 -12.805 -12.922 1.00 77.19 115 GLY A O 1
ATOM 903 N N . CYS A 1 116 ? 17.482 -13.413 -11.767 1.00 80.12 116 CYS A N 1
ATOM 904 C CA . CYS A 1 116 ? 17.965 -13.017 -10.442 1.00 80.12 116 CYS A CA 1
ATOM 905 C C . CYS A 1 116 ? 18.707 -14.177 -9.760 1.00 80.12 116 CYS A C 1
ATOM 907 O O . CYS A 1 116 ? 18.105 -14.970 -9.039 1.00 80.12 116 CYS A O 1
ATOM 909 N N . ALA A 1 117 ? 20.013 -14.278 -10.004 1.00 79.44 117 ALA A N 1
ATOM 910 C CA . ALA A 1 117 ? 20.898 -15.164 -9.252 1.00 79.44 117 ALA A CA 1
ATOM 911 C C . ALA A 1 117 ? 21.386 -14.486 -7.960 1.00 79.44 117 ALA A C 1
ATOM 913 O O . ALA A 1 117 ? 21.484 -13.259 -7.899 1.00 79.44 117 ALA A O 1
ATOM 914 N N . THR A 1 118 ? 21.780 -15.282 -6.960 1.00 76.38 118 THR A N 1
ATOM 915 C CA . THR A 1 118 ? 22.315 -14.786 -5.676 1.00 76.38 118 THR A CA 1
ATOM 916 C C . THR A 1 118 ? 23.550 -13.902 -5.833 1.00 76.38 118 THR A C 1
ATOM 918 O O . THR A 1 118 ? 23.770 -13.004 -5.029 1.00 76.38 118 THR A O 1
ATOM 921 N N . THR A 1 119 ? 24.333 -14.094 -6.895 1.00 80.25 119 THR A N 1
ATOM 922 C CA . THR A 1 119 ? 25.495 -13.253 -7.222 1.00 80.25 119 THR A CA 1
ATOM 923 C C . THR A 1 119 ? 25.121 -11.866 -7.751 1.00 80.25 119 THR A C 1
ATOM 925 O O . THR A 1 119 ? 25.980 -10.994 -7.819 1.00 80.25 119 THR A O 1
ATOM 928 N N . ASN A 1 120 ? 23.859 -11.659 -8.142 1.00 81.69 120 ASN A N 1
ATOM 929 C CA . ASN A 1 120 ? 23.380 -10.474 -8.856 1.00 81.69 120 ASN A CA 1
ATOM 930 C C . ASN A 1 120 ? 22.248 -9.762 -8.091 1.00 81.69 120 ASN A C 1
ATOM 932 O O . ASN A 1 120 ? 21.413 -9.082 -8.691 1.00 81.69 120 ASN A O 1
ATOM 936 N N . HIS A 1 121 ? 22.194 -9.928 -6.768 1.00 90.75 121 HIS A N 1
ATOM 937 C CA . HIS A 1 121 ? 21.253 -9.214 -5.912 1.00 90.75 121 HIS A CA 1
ATOM 938 C C . HIS A 1 121 ? 21.641 -7.732 -5.799 1.00 90.75 121 HIS A C 1
ATOM 940 O O . HIS A 1 121 ? 22.558 -7.364 -5.069 1.00 90.75 121 HIS A O 1
ATOM 946 N N . TRP A 1 122 ? 20.922 -6.862 -6.508 1.00 89.94 122 TRP A N 1
ATOM 947 C CA . TRP A 1 122 ? 21.209 -5.421 -6.529 1.00 89.94 122 TRP A CA 1
ATOM 948 C C . TRP A 1 122 ? 20.602 -4.656 -5.349 1.00 89.94 122 TRP A C 1
ATOM 950 O O . TRP A 1 122 ? 21.137 -3.630 -4.942 1.00 89.94 122 TRP A O 1
ATOM 960 N N . ASN A 1 123 ? 19.491 -5.144 -4.796 1.00 92.12 123 ASN A N 1
ATOM 961 C CA . ASN A 1 123 ? 18.749 -4.485 -3.719 1.00 92.12 123 ASN A CA 1
ATOM 962 C C . ASN A 1 123 ? 18.786 -5.291 -2.409 1.00 92.12 123 ASN A C 1
ATOM 964 O O . ASN A 1 123 ? 17.881 -5.163 -1.595 1.00 92.12 123 ASN A O 1
ATOM 968 N N . GLU A 1 124 ? 19.810 -6.126 -2.190 1.00 90.31 124 GLU A N 1
ATOM 969 C CA . GLU A 1 124 ? 19.868 -7.116 -1.097 1.00 90.31 124 GLU A CA 1
ATOM 970 C C . GLU A 1 124 ? 19.625 -6.539 0.308 1.00 90.31 124 GLU A C 1
ATOM 972 O O . GLU A 1 124 ? 18.997 -7.180 1.142 1.00 90.31 124 GLU A O 1
ATOM 977 N N . LYS A 1 125 ? 20.096 -5.320 0.574 1.00 88.56 125 LYS A N 1
ATOM 978 C CA . LYS A 1 125 ? 19.929 -4.675 1.886 1.00 88.56 125 LYS A CA 1
ATOM 979 C C . LYS A 1 125 ? 18.623 -3.894 2.022 1.00 88.56 125 LYS A C 1
ATOM 981 O O . LYS A 1 125 ? 18.243 -3.546 3.130 1.00 88.56 125 LYS A O 1
ATOM 986 N N . GLY A 1 126 ? 17.977 -3.565 0.905 1.00 89.81 126 GLY A N 1
ATOM 987 C CA . GLY A 1 126 ? 16.849 -2.639 0.883 1.00 89.81 126 GLY A CA 1
ATOM 988 C C . GLY A 1 126 ? 15.488 -3.313 0.763 1.00 89.81 126 GLY A C 1
ATOM 989 O O . GLY A 1 126 ? 14.501 -2.732 1.204 1.00 89.81 126 GLY A O 1
ATOM 990 N N . TYR A 1 127 ? 15.396 -4.492 0.145 1.00 92.19 127 TYR A N 1
ATOM 991 C CA . TYR A 1 127 ? 14.107 -5.104 -0.184 1.00 92.19 127 TYR A CA 1
ATOM 992 C C . TYR A 1 127 ? 13.313 -5.521 1.064 1.00 92.19 127 TYR A C 1
ATOM 994 O O . TYR A 1 127 ? 13.831 -6.181 1.962 1.00 92.19 127 TYR A O 1
ATOM 1002 N N . VAL A 1 128 ? 12.013 -5.215 1.087 1.00 92.88 128 VAL A N 1
ATOM 1003 C CA . VAL A 1 128 ? 11.100 -5.774 2.104 1.00 92.88 128 VAL A CA 1
ATOM 1004 C C . VAL A 1 128 ? 10.673 -7.196 1.716 1.00 92.88 128 VAL A C 1
ATOM 1006 O O . VAL A 1 128 ? 10.774 -8.146 2.498 1.00 92.88 128 VAL A O 1
ATOM 1009 N N . LEU A 1 129 ? 10.227 -7.361 0.468 1.00 93.00 129 LEU A N 1
ATOM 1010 C CA . LEU A 1 129 ? 9.879 -8.650 -0.130 1.00 93.00 129 LEU A CA 1
ATOM 1011 C C . LEU A 1 129 ? 10.797 -8.955 -1.303 1.00 93.00 129 LEU A C 1
ATOM 1013 O O . LEU A 1 129 ? 11.187 -8.048 -2.033 1.00 93.00 129 LEU A O 1
ATOM 1017 N N . SER A 1 130 ? 11.100 -10.238 -1.507 1.00 91.38 130 SER A N 1
ATOM 1018 C CA . SER A 1 130 ? 11.996 -10.680 -2.580 1.00 91.38 130 SER A CA 1
ATOM 1019 C C . SER A 1 130 ? 11.519 -10.230 -3.957 1.00 91.38 130 SER A C 1
ATOM 1021 O O . SER A 1 130 ? 12.313 -9.727 -4.749 1.00 91.38 130 SER A O 1
ATOM 1023 N N . ASP A 1 131 ? 10.211 -10.320 -4.191 1.00 89.00 131 ASP A N 1
ATOM 1024 C CA . ASP A 1 131 ? 9.579 -9.934 -5.453 1.00 89.00 131 ASP A CA 1
ATOM 1025 C C . ASP A 1 131 ? 9.142 -8.461 -5.480 1.00 89.00 131 ASP A C 1
ATOM 1027 O O . ASP A 1 131 ? 8.690 -7.976 -6.511 1.00 89.00 131 ASP A O 1
ATOM 1031 N N . GLY A 1 132 ? 9.316 -7.725 -4.378 1.00 91.44 132 GLY A N 1
ATOM 1032 C CA . GLY A 1 132 ? 8.941 -6.317 -4.245 1.00 91.44 132 GLY A CA 1
ATOM 1033 C C . GLY A 1 132 ? 7.473 -6.089 -3.872 1.00 91.44 132 GLY A C 1
ATOM 1034 O O . GLY A 1 132 ? 6.564 -6.775 -4.335 1.00 91.44 132 GLY A O 1
ATOM 1035 N N . LEU A 1 133 ? 7.222 -5.062 -3.056 1.00 90.75 133 LEU A N 1
ATOM 1036 C CA . LEU A 1 133 ? 5.875 -4.652 -2.623 1.00 90.75 133 LEU A CA 1
ATOM 1037 C C . LEU A 1 133 ? 5.005 -4.162 -3.789 1.00 90.75 133 LEU A C 1
ATOM 1039 O O . LEU A 1 133 ? 3.779 -4.270 -3.761 1.00 90.75 133 LEU A O 1
ATOM 1043 N N . ARG A 1 134 ? 5.657 -3.635 -4.829 1.00 85.44 134 ARG A N 1
ATOM 1044 C CA . ARG A 1 134 ? 5.026 -3.160 -6.065 1.00 85.44 134 ARG A CA 1
ATOM 1045 C C . ARG A 1 134 ? 4.549 -4.271 -7.008 1.00 85.44 134 ARG A C 1
ATOM 1047 O O . ARG A 1 134 ? 4.021 -3.960 -8.064 1.00 85.44 134 ARG A O 1
ATOM 1054 N N . ASN A 1 135 ? 4.816 -5.536 -6.708 1.00 85.75 135 ASN A N 1
ATOM 1055 C CA . ASN A 1 135 ? 4.371 -6.649 -7.551 1.00 85.75 135 ASN A CA 1
ATOM 1056 C C . ASN A 1 135 ? 3.250 -7.452 -6.880 1.00 85.75 135 ASN A C 1
ATOM 1058 O O . ASN A 1 135 ? 2.819 -8.472 -7.404 1.00 85.75 135 ASN A O 1
ATOM 1062 N N . ILE A 1 136 ? 2.759 -6.989 -5.728 1.00 86.88 136 ILE A N 1
ATOM 1063 C CA . ILE A 1 136 ? 1.634 -7.606 -5.036 1.00 86.88 136 ILE A CA 1
ATOM 1064 C C . ILE A 1 136 ? 0.325 -7.069 -5.612 1.00 86.88 136 ILE A C 1
ATOM 1066 O O . ILE A 1 136 ? 0.112 -5.856 -5.675 1.00 86.88 136 ILE A O 1
ATOM 1070 N N . ASP A 1 137 ? -0.591 -7.976 -5.937 1.00 84.75 137 ASP A N 1
ATOM 1071 C CA . ASP A 1 137 ? -1.993 -7.623 -6.123 1.00 84.75 137 ASP A CA 1
ATOM 1072 C C . ASP A 1 137 ? -2.681 -7.547 -4.757 1.00 84.75 137 ASP A C 1
ATOM 1074 O O . ASP A 1 137 ? -3.119 -8.547 -4.190 1.00 84.75 137 ASP A O 1
ATOM 1078 N N . TRP A 1 138 ? -2.730 -6.341 -4.202 1.00 84.25 138 TRP A N 1
ATOM 1079 C CA . TRP A 1 138 ? -3.208 -6.098 -2.842 1.00 84.25 138 TRP A CA 1
ATOM 1080 C C . TRP A 1 138 ? -4.695 -6.401 -2.637 1.00 84.25 138 TRP A C 1
ATOM 1082 O O . TRP A 1 138 ? -5.129 -6.513 -1.493 1.00 84.25 138 TRP A O 1
ATOM 1092 N N . LYS A 1 139 ? -5.495 -6.482 -3.712 1.00 81.69 139 LYS A N 1
ATOM 1093 C CA . LYS A 1 139 ? -6.964 -6.649 -3.668 1.00 81.69 139 LYS A CA 1
ATOM 1094 C C . LYS A 1 139 ? -7.705 -5.665 -2.742 1.00 81.69 139 LYS A C 1
ATOM 1096 O O . LYS A 1 139 ? -8.885 -5.853 -2.448 1.00 81.69 139 LYS A O 1
ATOM 1101 N N . MET A 1 140 ? -7.049 -4.585 -2.330 1.00 83.75 140 MET A N 1
ATOM 1102 C CA . MET A 1 140 ? -7.554 -3.547 -1.438 1.00 83.75 140 MET A CA 1
ATOM 1103 C C . MET A 1 140 ? -6.986 -2.193 -1.856 1.00 83.75 140 MET A C 1
ATOM 1105 O O . MET A 1 140 ? -6.017 -2.107 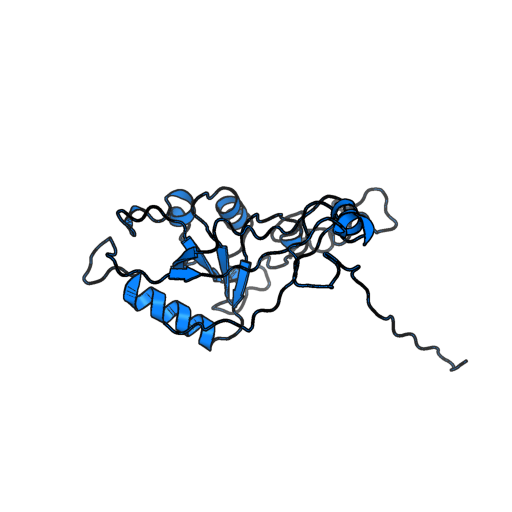-2.610 1.00 83.75 140 MET A O 1
ATOM 1109 N N . GLN A 1 141 ? -7.595 -1.119 -1.365 1.00 83.31 141 GLN A N 1
ATOM 1110 C CA . GLN A 1 141 ? -7.169 0.232 -1.708 1.00 83.31 141 GLN A CA 1
ATOM 1111 C C . GLN A 1 141 ? -6.078 0.709 -0.755 1.00 83.31 141 GLN A C 1
ATOM 1113 O O . GLN A 1 141 ? -6.226 0.592 0.459 1.00 83.31 141 GLN A O 1
ATOM 1118 N N . ILE A 1 142 ? -5.014 1.296 -1.301 1.00 87.62 142 ILE A N 1
ATOM 1119 C CA . ILE A 1 142 ? -3.911 1.864 -0.525 1.00 87.62 142 ILE A CA 1
ATOM 1120 C C . ILE A 1 142 ? -3.785 3.341 -0.881 1.00 87.62 142 ILE A C 1
ATOM 1122 O O . ILE A 1 142 ? -3.631 3.700 -2.049 1.00 87.62 142 ILE A O 1
ATOM 1126 N N . LEU A 1 143 ? -3.851 4.203 0.128 1.00 87.69 143 LEU A N 1
ATOM 1127 C CA . LEU A 1 143 ? -3.613 5.634 -0.004 1.00 87.69 143 LEU A CA 1
ATOM 1128 C C . LEU A 1 143 ? -2.360 6.024 0.755 1.00 87.69 143 LEU A C 1
ATOM 1130 O O . LEU A 1 143 ? -2.178 5.623 1.896 1.00 87.69 143 LEU A O 1
ATOM 1134 N N . TYR A 1 144 ? -1.541 6.874 0.151 1.00 89.06 144 TYR A N 1
ATOM 1135 C CA . TYR A 1 144 ? -0.434 7.516 0.843 1.00 89.06 144 TYR A CA 1
ATOM 1136 C C . TYR A 1 144 ? -0.822 8.948 1.239 1.00 89.06 144 TYR A C 1
ATOM 1138 O O . TYR A 1 144 ? -1.197 9.770 0.394 1.00 89.06 144 TYR A O 1
ATOM 1146 N N . LEU A 1 145 ? -0.770 9.230 2.541 1.00 88.06 145 LEU A N 1
ATOM 1147 C CA . LEU A 1 145 ? -1.098 10.513 3.151 1.00 88.06 145 LEU A CA 1
ATOM 1148 C C . LEU A 1 145 ? 0.194 11.302 3.417 1.00 88.06 145 LEU A C 1
ATOM 1150 O O . LEU A 1 145 ? 0.813 11.159 4.465 1.00 88.06 145 LEU A O 1
ATOM 1154 N N . PHE A 1 146 ? 0.572 12.168 2.478 1.00 83.50 146 PHE A N 1
ATOM 1155 C CA . PHE A 1 146 ? 1.765 13.025 2.597 1.00 83.50 146 PHE A CA 1
ATOM 1156 C C . PHE A 1 146 ? 1.483 14.374 3.279 1.00 83.50 146 PHE A C 1
ATOM 1158 O O . PHE A 1 146 ? 2.380 15.051 3.773 1.00 83.50 146 PHE A O 1
ATOM 1165 N N . ASN A 1 147 ? 0.227 14.833 3.261 1.00 84.81 147 ASN A N 1
ATOM 1166 C CA . ASN A 1 147 ? -0.125 16.120 3.850 1.00 84.81 147 ASN A CA 1
ATOM 1167 C C . ASN A 1 147 ? -0.402 15.946 5.346 1.00 84.81 147 ASN A C 1
ATOM 1169 O O . ASN A 1 147 ? -1.396 15.320 5.725 1.00 84.81 147 ASN A O 1
ATOM 1173 N N . LYS A 1 148 ? 0.431 16.573 6.182 1.00 87.88 148 LYS A N 1
ATOM 1174 C CA . LYS A 1 148 ? 0.297 16.553 7.643 1.00 87.88 148 LYS A CA 1
ATOM 1175 C C . LYS A 1 148 ? -1.096 16.961 8.125 1.00 87.88 148 LYS A C 1
ATOM 1177 O O . LYS A 1 148 ? -1.643 16.316 9.008 1.00 87.88 148 LYS A O 1
ATOM 1182 N N . THR A 1 149 ? -1.730 17.947 7.493 1.00 90.94 149 THR A N 1
ATOM 1183 C CA . THR A 1 149 ? -3.094 18.369 7.841 1.00 90.94 149 THR A CA 1
ATOM 1184 C C . THR A 1 149 ? -4.120 17.253 7.631 1.00 90.94 149 THR A C 1
ATOM 1186 O O . THR A 1 149 ? -5.049 17.118 8.425 1.00 90.94 149 THR A O 1
ATOM 1189 N N . HIS A 1 150 ? -3.966 16.430 6.588 1.00 87.62 150 HIS A N 1
ATOM 1190 C CA . HIS A 1 150 ? -4.858 15.291 6.357 1.00 87.62 150 HIS A CA 1
ATOM 1191 C C . HIS A 1 150 ? -4.622 14.186 7.389 1.00 87.62 150 HIS A C 1
ATOM 1193 O O . HIS A 1 150 ? -5.587 13.635 7.917 1.00 87.62 150 HIS A O 1
ATOM 1199 N N . VAL A 1 151 ? -3.357 13.905 7.713 1.00 90.38 151 VAL A N 1
ATOM 1200 C CA . VAL A 1 151 ? -2.990 12.935 8.754 1.00 90.38 151 VAL A CA 1
ATOM 1201 C C . VAL A 1 151 ? -3.555 13.363 10.110 1.00 90.38 151 VAL A C 1
ATOM 1203 O O . VAL A 1 151 ? -4.231 12.576 10.771 1.00 90.38 151 VAL A O 1
ATOM 1206 N N . ASP A 1 152 ? -3.377 14.629 10.487 1.00 93.81 152 ASP A N 1
ATOM 1207 C CA . ASP A 1 152 ? -3.878 15.185 11.746 1.00 93.81 152 ASP A CA 1
ATOM 1208 C C . ASP A 1 152 ? -5.412 15.156 11.819 1.00 93.81 152 ASP A C 1
ATOM 1210 O O . ASP A 1 152 ? -5.980 14.881 12.877 1.00 93.81 152 ASP A O 1
ATOM 1214 N N . ALA A 1 153 ? -6.108 15.386 10.700 1.00 93.19 153 ALA A N 1
ATOM 1215 C CA . ALA A 1 153 ? -7.565 15.287 10.642 1.00 93.19 153 ALA A CA 1
ATOM 1216 C C . ALA A 1 153 ? -8.059 13.849 10.882 1.00 93.19 153 ALA A C 1
ATOM 1218 O O . ALA A 1 153 ? -8.996 13.641 11.660 1.00 93.19 153 ALA A O 1
ATOM 1219 N N . VAL A 1 154 ? -7.413 12.859 10.256 1.00 93.31 154 VAL A N 1
ATOM 1220 C CA . VAL A 1 154 ? -7.722 11.433 10.457 1.00 93.31 154 VAL A CA 1
ATOM 1221 C C . VAL A 1 154 ? -7.437 11.027 11.902 1.00 93.31 154 VAL A C 1
ATOM 1223 O O . VAL A 1 154 ? -8.300 10.436 12.554 1.00 93.31 154 VAL A O 1
ATOM 1226 N N . LYS A 1 155 ? -6.276 11.420 12.435 1.00 94.75 155 LYS A N 1
ATOM 1227 C CA . LYS A 1 155 ? -5.877 11.160 13.822 1.00 94.75 155 LYS A CA 1
ATOM 1228 C C . LYS A 1 155 ? -6.864 11.760 14.819 1.00 94.75 155 LYS A C 1
ATOM 1230 O O . LYS A 1 155 ? -7.367 11.054 15.685 1.00 94.75 155 LYS A O 1
ATOM 1235 N N . LYS A 1 156 ? -7.236 13.031 14.645 1.00 95.44 156 LYS A N 1
ATOM 1236 C CA . LYS A 1 156 ? -8.220 13.709 15.501 1.00 95.44 156 LYS A CA 1
ATOM 1237 C C . LYS A 1 156 ? -9.571 12.993 15.495 1.00 95.44 156 LYS A C 1
ATOM 1239 O O . LYS A 1 156 ? -10.187 12.835 16.544 1.00 95.44 156 LYS A O 1
ATOM 1244 N N . CYS A 1 157 ? -10.034 12.554 14.327 1.00 95.56 157 CYS A N 1
ATOM 1245 C CA . CYS A 1 157 ? -11.278 11.799 14.202 1.00 95.56 157 CYS A CA 1
ATOM 1246 C C . CYS A 1 157 ? -11.192 10.441 14.921 1.00 95.56 157 CYS A C 1
ATOM 1248 O O . CYS A 1 157 ? -12.086 10.099 15.695 1.00 95.56 157 CYS A O 1
ATOM 1250 N N . HIS A 1 158 ? -10.098 9.699 14.728 1.00 95.38 158 HIS A N 1
ATOM 1251 C CA . HIS A 1 158 ? -9.846 8.444 15.435 1.00 95.38 158 HIS A CA 1
ATOM 1252 C C . HIS A 1 158 ? -9.834 8.639 16.957 1.00 95.38 158 HIS A C 1
ATOM 1254 O O . HIS A 1 158 ? -10.536 7.924 17.670 1.00 95.38 158 HIS A O 1
ATOM 1260 N N . ASP A 1 159 ? -9.095 9.626 17.458 1.00 95.19 159 ASP A N 1
ATOM 1261 C CA . ASP A 1 159 ? -8.914 9.835 18.896 1.00 95.19 159 ASP A CA 1
ATOM 1262 C C . ASP A 1 159 ? -10.218 10.259 19.592 1.00 95.19 159 ASP A C 1
ATOM 1264 O O . ASP A 1 159 ? -10.463 9.902 20.742 1.00 95.19 159 ASP A O 1
ATOM 1268 N N . LEU A 1 160 ? -11.102 10.967 18.881 1.00 94.62 160 LEU A N 1
ATOM 1269 C CA . LEU A 1 160 ? -12.396 11.404 19.412 1.00 94.62 160 LEU A CA 1
ATOM 1270 C C . LEU A 1 160 ? -13.428 10.274 19.549 1.00 94.62 160 LEU A C 1
ATOM 1272 O O . LEU A 1 160 ? -14.231 10.308 20.491 1.00 94.62 160 LEU A O 1
ATOM 1276 N N . PHE A 1 161 ? -13.437 9.324 18.609 1.00 94.75 161 PHE A N 1
ATOM 1277 C CA . PHE A 1 161 ? -14.543 8.369 18.432 1.00 94.75 161 PHE A CA 1
ATOM 1278 C C . PHE A 1 161 ? -14.144 6.901 18.563 1.00 94.75 161 PHE A C 1
ATOM 1280 O O . PHE A 1 161 ? -14.954 6.076 18.971 1.00 94.75 161 PHE A O 1
ATOM 1287 N N . ASN A 1 162 ? -12.907 6.560 18.218 1.00 95.19 162 ASN A N 1
ATOM 1288 C CA . ASN A 1 162 ? -12.478 5.172 18.103 1.00 95.19 162 ASN A CA 1
ATOM 1289 C C . ASN A 1 162 ? -11.549 4.748 19.236 1.00 95.19 162 ASN A C 1
ATOM 1291 O O . ASN A 1 162 ? -11.223 3.566 19.312 1.00 95.19 162 ASN A O 1
ATOM 1295 N N . VAL A 1 163 ? -11.131 5.645 20.132 1.00 93.12 163 VAL A N 1
ATOM 1296 C CA . VAL A 1 163 ? -10.341 5.320 21.332 1.00 93.12 163 VAL A CA 1
ATOM 1297 C C . VAL A 1 163 ? -11.266 5.125 22.546 1.00 93.12 163 VAL A C 1
ATOM 1299 O O . VAL A 1 163 ? -12.150 5.957 22.760 1.00 93.12 163 VAL A O 1
ATOM 1302 N N . PRO A 1 164 ? -11.092 4.051 23.345 1.00 90.69 164 PRO A N 1
ATOM 1303 C CA . PRO A 1 164 ? -11.859 3.861 24.574 1.00 90.69 164 PRO A CA 1
ATOM 1304 C C . PRO A 1 164 ? -11.670 5.014 25.565 1.00 90.69 164 PRO A C 1
ATOM 1306 O O . PRO A 1 164 ? -10.550 5.475 25.787 1.00 90.69 164 PRO A O 1
ATOM 1309 N N . LYS A 1 165 ? -12.772 5.476 26.163 1.00 86.94 165 LYS A N 1
ATOM 1310 C CA . LYS A 1 165 ? -12.787 6.563 27.155 1.00 86.94 165 LYS A CA 1
ATOM 1311 C C . LYS A 1 165 ? -12.946 6.002 28.564 1.00 86.94 165 LYS A C 1
ATOM 1313 O O . LYS A 1 165 ? -13.468 4.903 28.735 1.00 86.94 165 LYS A O 1
ATOM 1318 N N . ASP A 1 166 ? -12.480 6.757 29.557 1.00 84.44 166 ASP A N 1
ATOM 1319 C CA . ASP A 1 166 ? -12.749 6.516 30.982 1.00 84.44 166 ASP A CA 1
ATOM 1320 C C . ASP A 1 166 ? -12.362 5.109 31.485 1.00 84.44 166 ASP A C 1
ATOM 1322 O O . ASP A 1 166 ? -13.025 4.525 32.338 1.00 84.44 166 ASP A O 1
ATOM 1326 N N . GLY A 1 167 ? -11.283 4.537 30.935 1.00 79.00 167 GLY A N 1
ATOM 1327 C CA . GLY A 1 167 ? -10.788 3.206 31.310 1.00 79.00 167 GLY A CA 1
ATOM 1328 C C . GLY A 1 167 ? -11.587 2.032 30.730 1.00 79.00 167 GLY A C 1
ATOM 1329 O O . GLY A 1 167 ? -11.312 0.881 31.071 1.00 79.00 167 GLY A O 1
ATOM 1330 N N . ALA A 1 168 ? -12.554 2.287 29.843 1.00 86.31 168 ALA A N 1
ATOM 1331 C CA . ALA A 1 168 ? -13.256 1.232 29.125 1.00 86.31 168 ALA A CA 1
ATOM 1332 C C . ALA A 1 168 ? -12.303 0.444 28.207 1.00 86.31 168 ALA A C 1
ATOM 1334 O O . ALA A 1 168 ? -11.318 0.970 27.694 1.00 86.31 168 ALA A O 1
ATOM 1335 N N . SER A 1 169 ? -12.622 -0.828 27.957 1.00 86.25 169 SER A N 1
ATOM 1336 C CA . SER A 1 169 ? -11.889 -1.678 27.003 1.00 86.25 169 SER A CA 1
ATOM 1337 C C . SER A 1 169 ? -12.483 -1.667 25.591 1.00 86.25 169 SER A C 1
ATOM 1339 O O . SER A 1 169 ? -11.897 -2.232 24.671 1.00 86.25 169 SER A O 1
ATOM 1341 N N . PHE A 1 170 ? -13.643 -1.033 25.409 1.00 90.94 170 PHE A N 1
ATOM 1342 C CA . PHE A 1 170 ? -14.385 -1.008 24.152 1.00 90.94 170 PHE A CA 1
ATOM 1343 C C . PHE A 1 170 ? -14.812 0.413 23.783 1.00 90.94 170 PHE A C 1
ATOM 1345 O O . PHE A 1 170 ? -14.822 1.315 24.620 1.00 90.94 170 PHE A O 1
ATOM 1352 N N . VAL A 1 171 ? -15.194 0.591 22.521 1.00 92.75 171 VAL A N 1
ATOM 1353 C CA . VAL A 1 171 ? -15.788 1.822 22.001 1.00 92.75 171 VAL A CA 1
ATOM 1354 C C . VAL A 1 171 ? -17.224 1.604 21.563 1.00 92.75 171 VAL A C 1
ATOM 1356 O O . VAL A 1 171 ? -17.587 0.538 21.064 1.00 92.75 171 VAL A O 1
ATOM 1359 N N . SER A 1 172 ? -18.047 2.627 21.762 1.00 87.94 172 SER A N 1
ATOM 1360 C CA . SER A 1 172 ? -19.445 2.662 21.352 1.00 87.94 172 SER A CA 1
ATOM 1361 C C . SER A 1 172 ? -19.639 3.596 20.161 1.00 87.94 172 SER A C 1
ATOM 1363 O O . SER A 1 172 ? -18.839 4.494 19.907 1.00 87.94 172 SER A O 1
ATOM 1365 N N . PHE A 1 173 ? -20.723 3.373 19.421 1.00 88.00 173 PHE A N 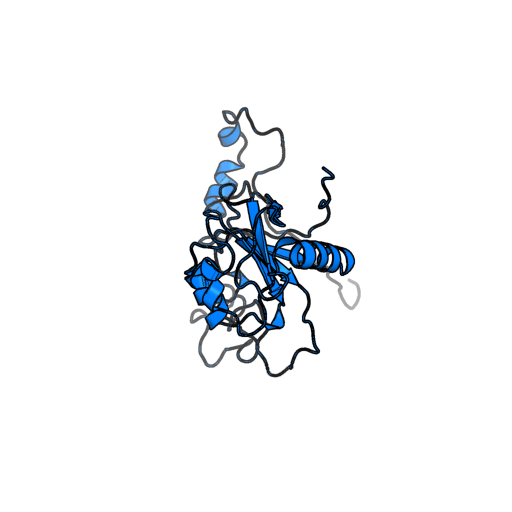1
ATOM 1366 C CA . PHE A 1 173 ? -21.153 4.284 18.366 1.00 88.00 173 PHE A CA 1
ATOM 1367 C C . PHE A 1 173 ? -21.404 5.693 18.947 1.00 88.00 173 PHE A C 1
ATOM 1369 O O . PHE A 1 173 ? -21.975 5.789 20.039 1.00 88.00 173 PHE A O 1
ATOM 1376 N N . PRO A 1 174 ? -21.059 6.785 18.233 1.00 92.31 174 PRO A N 1
ATOM 1377 C CA . PRO A 1 174 ? -20.611 6.864 16.834 1.00 92.31 174 PRO A CA 1
ATOM 1378 C C . PRO A 1 174 ? -19.122 6.576 16.601 1.00 92.31 174 PRO A C 1
ATOM 1380 O O . PRO A 1 174 ? -18.276 6.978 17.391 1.00 92.31 174 PRO A O 1
ATOM 1383 N N . PHE A 1 175 ? -18.809 5.946 15.461 1.00 94.56 175 PHE A N 1
ATOM 1384 C CA . PHE A 1 175 ? -17.433 5.664 15.036 1.00 94.56 175 PHE A CA 1
ATOM 1385 C C . PHE A 1 175 ? -16.908 6.687 14.028 1.00 94.56 175 PHE A C 1
ATOM 1387 O O . PHE A 1 175 ? -17.642 7.164 13.159 1.00 94.56 175 PHE A O 1
ATOM 1394 N N . CYS A 1 176 ? -15.600 6.933 14.078 1.00 95.25 176 CYS A N 1
ATOM 1395 C CA . CYS A 1 176 ? -14.877 7.559 12.983 1.00 95.25 176 CYS A CA 1
ATOM 1396 C C . CYS A 1 176 ? -14.651 6.528 11.869 1.00 95.25 176 CYS A C 1
ATOM 1398 O O . CYS A 1 176 ? -14.009 5.494 12.074 1.00 95.25 176 CYS A O 1
ATOM 1400 N N . ALA A 1 177 ? -15.170 6.815 10.681 1.00 93.44 177 ALA A N 1
ATOM 1401 C CA . ALA A 1 177 ? -15.032 5.965 9.510 1.00 93.44 177 ALA A CA 1
ATOM 1402 C C . ALA A 1 177 ? -14.553 6.785 8.314 1.00 93.44 177 ALA A C 1
ATOM 1404 O O . ALA A 1 177 ? -14.877 7.965 8.179 1.00 93.44 177 ALA A O 1
ATOM 1405 N N . ALA A 1 178 ? -13.805 6.133 7.434 1.00 89.94 178 ALA A N 1
ATOM 1406 C CA . ALA A 1 178 ? -13.378 6.700 6.172 1.00 89.94 178 ALA A CA 1
ATOM 1407 C C . ALA A 1 178 ? -14.052 5.962 5.018 1.00 89.94 178 ALA A C 1
ATOM 1409 O O . ALA A 1 178 ? -14.404 4.782 5.109 1.00 89.94 178 ALA A O 1
ATOM 1410 N N . SER A 1 179 ? -14.229 6.682 3.916 1.00 85.81 179 SER A N 1
ATOM 1411 C CA . SER A 1 179 ? -14.625 6.087 2.653 1.00 85.81 179 SER A CA 1
ATOM 1412 C C . SER A 1 179 ? -13.751 6.648 1.556 1.00 85.81 179 SER A C 1
ATOM 1414 O O . SER A 1 179 ? -13.809 7.844 1.282 1.00 85.81 179 SER A O 1
ATOM 1416 N N . PHE A 1 180 ? -12.991 5.788 0.899 1.00 78.25 180 PHE A N 1
ATOM 1417 C CA . PHE A 1 180 ? -12.324 6.129 -0.345 1.00 78.25 180 PHE A CA 1
ATOM 1418 C C . PHE A 1 180 ? -12.584 5.016 -1.349 1.00 78.25 180 PHE A C 1
ATOM 1420 O O . PHE A 1 180 ? -12.602 3.834 -1.017 1.00 78.25 180 PHE A O 1
ATOM 1427 N N . GLY A 1 181 ? -12.945 5.435 -2.558 1.00 65.62 181 GLY A N 1
ATOM 1428 C CA . GLY A 1 181 ? -13.315 4.568 -3.665 1.00 65.62 181 GLY A CA 1
ATOM 1429 C C . GLY A 1 181 ? -12.460 4.923 -4.862 1.00 65.62 181 GLY A C 1
ATOM 1430 O O . GLY A 1 181 ? -12.925 5.607 -5.769 1.00 65.62 181 GLY A O 1
ATOM 1431 N N . VAL A 1 182 ? -11.197 4.514 -4.840 1.00 63.34 182 VAL A N 1
ATOM 1432 C CA . VAL A 1 182 ? -10.310 4.632 -5.995 1.00 63.34 182 VAL A CA 1
ATOM 1433 C C . VAL A 1 182 ? -10.519 3.386 -6.840 1.00 63.34 182 VAL A C 1
ATOM 1435 O O . VAL A 1 182 ? -9.879 2.373 -6.619 1.00 63.34 182 VAL A O 1
ATOM 1438 N N . PHE A 1 183 ? -11.475 3.422 -7.763 1.00 67.38 183 PHE A N 1
ATOM 1439 C CA . PHE A 1 183 ? -11.753 2.281 -8.633 1.00 67.38 183 PHE A CA 1
ATOM 1440 C C . PHE A 1 183 ? -10.929 2.380 -9.921 1.00 67.38 183 PHE A C 1
ATOM 1442 O O . PHE A 1 183 ? -11.013 3.386 -10.627 1.00 67.38 183 PHE A O 1
ATOM 1449 N N . SER A 1 184 ? -10.157 1.334 -10.228 1.00 66.56 184 SER A N 1
ATOM 1450 C CA . SER A 1 184 ? -9.529 1.171 -11.540 1.00 66.56 184 SER A CA 1
ATOM 1451 C C . SER A 1 184 ? -10.498 0.448 -12.469 1.00 66.56 184 SER A C 1
ATOM 1453 O O . SER A 1 184 ? -10.978 -0.639 -12.155 1.00 66.56 184 SER A O 1
ATOM 1455 N N . THR A 1 185 ? -10.789 1.043 -13.623 1.00 69.88 185 THR A N 1
ATOM 1456 C CA . THR A 1 185 ? -11.544 0.388 -14.702 1.00 69.88 185 THR A CA 1
ATOM 1457 C C . THR A 1 185 ? -10.671 -0.581 -15.509 1.00 69.88 185 THR A C 1
ATOM 1459 O O . THR A 1 185 ? -11.201 -1.469 -16.184 1.00 69.88 185 THR A O 1
ATOM 1462 N N . ALA A 1 186 ? -9.345 -0.427 -15.419 1.00 71.44 186 ALA A N 1
ATOM 1463 C CA . ALA A 1 186 ? -8.351 -1.340 -15.961 1.00 71.44 186 ALA A CA 1
ATOM 1464 C C . ALA A 1 186 ? -8.193 -2.538 -15.015 1.00 71.44 186 ALA A C 1
ATOM 1466 O O . ALA A 1 186 ? -7.841 -2.345 -13.850 1.00 71.44 186 ALA A O 1
ATOM 1467 N N . ALA A 1 187 ? -8.462 -3.743 -15.522 1.00 71.62 187 ALA A N 1
ATOM 1468 C CA . ALA A 1 187 ? -8.416 -4.992 -14.765 1.00 71.62 187 ALA A CA 1
ATOM 1469 C C . ALA A 1 187 ? -7.965 -6.167 -15.647 1.00 71.62 187 ALA A C 1
ATOM 1471 O O . ALA A 1 187 ? -8.160 -6.136 -16.871 1.00 71.62 187 ALA A O 1
ATOM 1472 N N . GLY A 1 188 ? -7.416 -7.212 -15.025 1.00 77.00 188 GLY A N 1
ATOM 1473 C CA . GLY A 1 188 ? -6.784 -8.350 -15.689 1.00 77.00 188 GLY A CA 1
ATOM 1474 C C . GLY A 1 188 ? -5.357 -8.046 -16.153 1.00 77.00 188 GLY A C 1
ATOM 1475 O O . GLY A 1 188 ? -4.602 -7.355 -15.477 1.00 77.00 188 GLY A O 1
ATOM 1476 N N . SER A 1 189 ? -4.978 -8.559 -17.325 1.00 80.38 189 SER A N 1
ATOM 1477 C CA . SER A 1 189 ? -3.668 -8.298 -17.931 1.00 80.38 189 SER A CA 1
ATOM 1478 C C . SER A 1 189 ? -3.679 -7.068 -18.840 1.00 80.38 189 SER A C 1
ATOM 1480 O O . SER A 1 189 ? -4.729 -6.602 -19.296 1.00 80.38 189 SER A O 1
ATOM 1482 N N . SER A 1 190 ? -2.484 -6.583 -19.186 1.00 84.00 190 SER A N 1
ATOM 1483 C CA . SER A 1 190 ? -2.318 -5.534 -20.206 1.00 84.00 190 SER A CA 1
ATOM 1484 C C . SER A 1 190 ? -2.981 -5.902 -21.543 1.00 84.00 190 SER A C 1
ATOM 1486 O O . SER A 1 190 ? -3.604 -5.051 -22.176 1.00 84.00 190 SER A O 1
ATOM 1488 N N . GLU A 1 191 ? -2.910 -7.174 -21.954 1.00 85.25 191 GLU A N 1
ATOM 1489 C CA . GLU A 1 191 ? -3.551 -7.670 -23.179 1.00 85.25 191 GLU A CA 1
ATOM 1490 C C . GLU A 1 191 ? -5.080 -7.560 -23.098 1.00 85.25 191 GLU A C 1
ATOM 1492 O O . GLU A 1 191 ? -5.724 -7.022 -24.004 1.00 85.25 191 GLU A O 1
ATOM 1497 N N . ILE A 1 192 ? -5.665 -8.029 -21.989 1.00 84.56 192 ILE A N 1
ATOM 1498 C CA . ILE A 1 192 ? -7.112 -7.982 -21.760 1.00 84.56 192 ILE A CA 1
ATOM 1499 C C . ILE A 1 192 ? -7.587 -6.533 -21.733 1.00 84.56 192 ILE A C 1
ATOM 1501 O O . ILE A 1 192 ? -8.577 -6.199 -22.389 1.00 84.56 192 ILE A O 1
ATOM 1505 N N . CYS A 1 193 ? -6.878 -5.669 -21.008 1.00 84.44 193 CYS A N 1
ATOM 1506 C CA . CYS A 1 193 ? -7.238 -4.268 -20.915 1.00 84.44 193 CYS A CA 1
ATOM 1507 C C . CYS A 1 193 ? -7.188 -3.584 -22.288 1.00 84.44 193 CYS A C 1
ATOM 1509 O O . CYS A 1 193 ? -8.177 -2.982 -22.707 1.00 84.44 193 CYS A O 1
ATOM 1511 N N . TYR A 1 194 ? -6.105 -3.767 -23.050 1.00 84.62 194 TYR A N 1
ATOM 1512 C CA . TYR A 1 194 ? -5.973 -3.173 -24.381 1.00 84.62 194 TYR A CA 1
ATOM 1513 C C . TYR A 1 194 ? -7.039 -3.689 -25.359 1.00 84.62 194 TYR A C 1
ATOM 1515 O O . TYR A 1 194 ? -7.607 -2.925 -26.140 1.00 84.62 194 TYR A O 1
ATOM 1523 N N . ARG A 1 195 ? -7.385 -4.981 -25.286 1.00 84.31 195 ARG A N 1
ATOM 1524 C CA . ARG A 1 195 ? -8.475 -5.573 -26.078 1.00 84.31 195 ARG A CA 1
ATOM 1525 C C . ARG A 1 195 ? -9.835 -4.946 -25.752 1.00 84.31 195 ARG A C 1
ATOM 1527 O O . ARG A 1 195 ? -10.638 -4.750 -26.666 1.00 84.31 195 ARG A O 1
ATOM 1534 N N . ARG A 1 196 ? -10.089 -4.618 -24.481 1.00 81.62 196 ARG A N 1
ATOM 1535 C CA . ARG A 1 196 ? -11.320 -3.950 -24.021 1.00 81.62 196 ARG A CA 1
ATOM 1536 C C . ARG A 1 196 ? -11.346 -2.455 -24.349 1.00 81.62 196 ARG A C 1
ATOM 1538 O O . ARG A 1 196 ? -12.427 -1.924 -24.569 1.00 81.62 196 ARG A O 1
ATOM 1545 N N . SER A 1 197 ? -10.189 -1.798 -24.444 1.00 80.00 197 SER A N 1
ATOM 1546 C CA . SER A 1 197 ? -10.094 -0.393 -24.867 1.00 80.00 197 SER A CA 1
ATOM 1547 C C . SER A 1 197 ? -10.453 -0.177 -26.343 1.00 80.00 197 SER A C 1
ATOM 154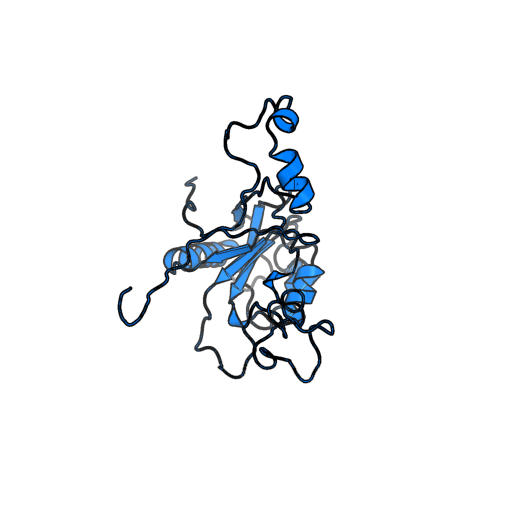9 O O . SER A 1 197 ? -10.800 0.937 -26.722 1.00 80.00 197 SER A O 1
ATOM 1551 N N . LYS A 1 198 ? -10.413 -1.218 -27.194 1.00 80.75 198 LYS A N 1
ATOM 1552 C CA . LYS A 1 198 ? -10.699 -1.078 -28.634 1.00 80.75 198 LYS A CA 1
ATOM 1553 C C . LYS A 1 198 ? -12.121 -0.541 -28.894 1.00 80.75 198 LYS A C 1
ATOM 1555 O O . LYS A 1 198 ? -13.070 -1.067 -28.309 1.00 80.75 198 LYS A O 1
ATOM 1560 N N . PRO A 1 199 ? -12.308 0.394 -29.850 1.00 73.75 199 PRO A N 1
ATOM 1561 C CA . PRO A 1 199 ? -13.607 1.021 -30.124 1.00 73.75 199 PRO A CA 1
ATOM 1562 C C . PRO A 1 199 ? -14.755 0.033 -30.377 1.00 73.75 199 PRO A C 1
ATOM 1564 O O . PRO A 1 199 ? -15.849 0.209 -29.852 1.00 73.75 199 PRO A O 1
ATOM 1567 N N . TRP A 1 200 ? -14.500 -1.048 -31.124 1.00 70.75 200 TRP A N 1
ATOM 1568 C CA . TRP A 1 200 ? -15.504 -2.079 -31.415 1.00 70.75 200 TRP A CA 1
ATOM 1569 C C . TRP A 1 200 ? -15.937 -2.879 -30.181 1.00 70.75 200 TRP A C 1
ATOM 1571 O O . TRP A 1 200 ? -17.109 -3.223 -30.066 1.00 70.75 200 TRP A O 1
ATOM 1581 N N . SER A 1 201 ? -15.027 -3.128 -29.233 1.00 71.56 201 SER A N 1
ATOM 1582 C CA . SER A 1 201 ? -15.350 -3.784 -27.957 1.00 71.56 201 SER A CA 1
ATOM 1583 C C . SER A 1 201 ? -16.242 -2.902 -27.076 1.00 71.56 201 SER A C 1
ATOM 1585 O O . SER A 1 201 ? -17.014 -3.418 -26.275 1.00 71.56 201 SER A O 1
ATOM 1587 N N . ARG A 1 202 ? -16.152 -1.575 -27.240 1.00 68.00 202 ARG A N 1
ATOM 1588 C CA . ARG A 1 202 ? -16.924 -0.577 -26.486 1.00 68.00 202 ARG A CA 1
ATOM 1589 C C . ARG A 1 202 ? -18.240 -0.179 -27.155 1.00 68.00 202 ARG A C 1
ATOM 1591 O O . ARG A 1 202 ? -19.021 0.543 -26.548 1.00 68.00 202 ARG A O 1
ATOM 1598 N N . LEU A 1 203 ? -18.513 -0.652 -28.374 1.00 66.12 203 LEU A N 1
ATOM 1599 C CA . LEU A 1 203 ? -19.710 -0.284 -29.144 1.00 66.12 203 LEU A CA 1
ATOM 1600 C C . LEU A 1 203 ? -21.023 -0.637 -28.422 1.00 66.12 203 LEU A C 1
ATOM 1602 O O . LEU A 1 203 ? -22.030 0.037 -28.614 1.00 66.12 203 LEU A O 1
ATOM 1606 N N . PHE A 1 204 ? -21.001 -1.668 -27.573 1.00 63.78 204 PHE A N 1
ATOM 1607 C CA . PHE A 1 204 ? -22.145 -2.109 -26.769 1.00 63.78 204 PHE A CA 1
ATOM 1608 C C . PHE A 1 204 ? -22.084 -1.644 -25.305 1.00 63.78 204 PHE A C 1
ATOM 1610 O O . PHE A 1 204 ? -22.999 -1.921 -24.533 1.00 63.78 204 PHE A O 1
ATOM 1617 N N . ASP A 1 205 ? -21.026 -0.929 -24.916 1.00 60.91 205 ASP A N 1
ATOM 1618 C CA . ASP A 1 205 ? -20.768 -0.505 -23.537 1.00 60.91 205 ASP A CA 1
ATOM 1619 C C . ASP A 1 205 ? -21.353 0.905 -23.319 1.00 60.91 205 ASP A C 1
ATOM 1621 O O . ASP A 1 205 ? -20.653 1.912 -23.199 1.00 60.91 205 ASP A O 1
ATOM 1625 N N . LEU A 1 206 ? -22.688 0.980 -23.349 1.00 52.66 206 LEU A N 1
ATOM 1626 C CA . LEU A 1 206 ? -23.502 2.208 -23.350 1.00 52.66 206 LEU A CA 1
ATOM 1627 C C . LEU A 1 206 ? -23.410 3.054 -22.059 1.00 52.66 206 LEU A C 1
ATOM 1629 O O . LEU A 1 206 ? -24.064 4.091 -21.972 1.00 52.66 206 LEU A O 1
ATOM 1633 N N . SER A 1 207 ? -22.636 2.636 -21.049 1.00 53.66 207 SER A N 1
ATOM 1634 C CA . SER A 1 207 ? -22.649 3.232 -19.703 1.00 53.66 207 SER A CA 1
ATOM 1635 C C . SER A 1 207 ? -21.362 3.943 -19.270 1.00 53.66 207 SER A C 1
ATOM 1637 O O . SER A 1 207 ? -21.252 4.311 -18.102 1.00 53.66 207 SER A O 1
ATOM 1639 N N . ILE A 1 208 ? -20.364 4.119 -20.140 1.00 54.62 208 ILE A N 1
ATOM 1640 C CA . ILE A 1 208 ? -19.103 4.769 -19.746 1.00 54.62 208 ILE A CA 1
ATOM 1641 C C . ILE A 1 208 ? -19.098 6.220 -20.239 1.00 54.62 208 ILE A C 1
ATOM 1643 O O . ILE A 1 208 ? -18.749 6.497 -21.381 1.00 54.62 208 ILE A O 1
ATOM 1647 N N . GLU A 1 209 ? -19.437 7.155 -19.346 1.00 48.34 209 GLU A N 1
ATOM 1648 C CA . GLU A 1 209 ? -19.371 8.617 -19.555 1.00 48.34 209 GLU A CA 1
ATOM 1649 C C . GLU A 1 209 ? -17.956 9.152 -19.879 1.00 48.34 209 GLU A C 1
ATOM 1651 O O . GLU A 1 209 ? -17.800 10.328 -20.196 1.00 48.34 209 GLU A O 1
ATOM 1656 N N . ASN A 1 210 ? -16.920 8.305 -19.872 1.00 49.47 210 ASN A N 1
ATOM 1657 C CA . ASN A 1 210 ? -15.556 8.668 -20.253 1.00 49.47 210 ASN A CA 1
ATOM 1658 C C . ASN A 1 210 ? -15.195 8.111 -21.635 1.00 49.47 210 ASN A C 1
ATOM 1660 O O . ASN A 1 210 ? -15.057 6.900 -21.826 1.00 49.47 210 ASN A O 1
ATOM 1664 N N . LYS A 1 211 ? -14.972 9.021 -22.589 1.00 51.59 211 LYS A N 1
ATOM 1665 C CA . LYS A 1 211 ? -14.395 8.737 -23.915 1.00 51.59 211 LYS A CA 1
ATOM 1666 C C . LYS A 1 211 ? -12.932 8.273 -23.867 1.00 51.59 211 LYS A C 1
ATOM 1668 O O . LYS A 1 211 ? -12.393 7.916 -24.908 1.00 51.59 211 LYS A O 1
ATOM 1673 N N . ASP A 1 212 ? -12.309 8.265 -22.694 1.00 59.47 212 ASP A N 1
ATOM 1674 C CA . ASP A 1 212 ? -10.910 7.881 -22.526 1.00 59.47 212 ASP A CA 1
ATOM 1675 C C . ASP A 1 212 ? -10.732 6.356 -22.560 1.00 59.47 212 ASP A C 1
ATOM 1677 O O . ASP A 1 212 ? -11.621 5.604 -22.143 1.00 59.47 212 ASP A O 1
ATOM 1681 N N . ASP A 1 213 ? -9.590 5.896 -23.076 1.00 67.88 213 ASP A N 1
ATOM 1682 C CA . ASP A 1 213 ? -9.197 4.483 -23.090 1.00 67.88 213 ASP A CA 1
ATOM 1683 C C . ASP A 1 213 ? -9.174 3.896 -21.666 1.00 67.88 213 ASP A C 1
ATOM 1685 O O . ASP A 1 213 ? -8.801 4.569 -20.706 1.00 67.88 213 ASP A O 1
ATOM 1689 N N . LEU A 1 214 ? -9.551 2.618 -21.510 1.00 76.44 214 LEU A N 1
ATOM 1690 C CA . LEU A 1 214 ? -9.560 1.955 -20.192 1.00 76.44 214 LEU A CA 1
ATOM 1691 C C . LEU A 1 214 ? -8.150 1.835 -19.598 1.00 76.44 214 LEU A C 1
ATOM 1693 O O . LEU A 1 214 ? -7.994 1.795 -18.383 1.00 76.44 214 LEU A O 1
ATOM 1697 N N . CYS A 1 215 ? -7.136 1.780 -20.456 1.00 79.31 215 CYS A N 1
ATOM 1698 C CA . CYS A 1 215 ? -5.724 1.832 -20.109 1.00 79.31 215 CYS A CA 1
ATOM 1699 C C . CYS A 1 215 ? -4.930 2.424 -21.265 1.00 79.31 215 CYS A C 1
ATOM 1701 O O . CYS A 1 215 ? -5.283 2.246 -22.432 1.00 79.31 215 CYS A O 1
ATOM 1703 N N . SER A 1 216 ? -3.806 3.039 -20.911 1.00 82.06 216 SER A N 1
ATOM 1704 C CA . SER A 1 216 ? -2.860 3.634 -21.847 1.00 82.06 216 SER A CA 1
ATOM 1705 C C . SER A 1 216 ? -1.469 3.044 -21.620 1.00 82.06 216 SER A C 1
ATOM 1707 O O . SER A 1 216 ? -1.132 2.706 -20.480 1.00 82.06 216 SER A O 1
ATOM 1709 N N . PRO A 1 217 ? -0.642 2.915 -22.672 1.00 83.94 217 PRO A N 1
ATOM 1710 C CA . PRO A 1 217 ? 0.739 2.492 -22.502 1.00 83.94 217 PRO A CA 1
ATOM 1711 C C . PRO A 1 217 ? 1.506 3.508 -21.648 1.00 83.94 217 PRO A C 1
ATOM 1713 O O . PRO A 1 217 ? 1.319 4.720 -21.780 1.00 83.94 217 PRO A O 1
ATOM 1716 N N . LEU A 1 218 ? 2.400 3.014 -20.790 1.00 86.00 218 LEU A N 1
ATOM 1717 C CA . LEU A 1 218 ? 3.319 3.865 -20.042 1.00 86.00 218 LEU A CA 1
ATOM 1718 C C . LEU A 1 218 ? 4.420 4.356 -20.989 1.00 86.00 218 LEU A C 1
ATOM 1720 O O . LEU A 1 218 ? 5.309 3.593 -21.361 1.00 86.00 218 LEU A O 1
ATOM 1724 N N . VAL A 1 219 ? 4.340 5.621 -21.396 1.00 88.25 219 VAL A N 1
ATOM 1725 C CA . VAL A 1 219 ? 5.271 6.247 -22.346 1.00 88.25 219 VAL A CA 1
ATOM 1726 C C . VAL A 1 219 ? 5.955 7.466 -21.733 1.00 88.25 219 VAL A C 1
ATOM 1728 O O . VAL A 1 219 ? 5.425 8.110 -20.828 1.00 88.25 219 VAL A O 1
ATOM 1731 N N . GLY A 1 220 ? 7.136 7.793 -22.247 1.00 91.06 220 GLY A N 1
ATOM 1732 C CA . GLY A 1 220 ? 7.913 8.972 -21.875 1.00 91.06 220 GLY A CA 1
ATOM 1733 C C . GLY A 1 220 ? 8.776 9.439 -23.045 1.00 91.06 220 GLY A C 1
ATOM 1734 O O . GLY A 1 220 ? 8.790 8.810 -24.103 1.00 91.06 220 GLY A O 1
ATOM 1735 N N . VAL A 1 221 ? 9.493 10.546 -22.859 1.00 94.62 221 VAL A N 1
ATOM 1736 C CA . VAL A 1 221 ? 10.415 11.089 -23.865 1.00 94.62 221 VAL A CA 1
ATOM 1737 C C . VAL A 1 221 ? 11.855 10.957 -23.383 1.00 94.62 221 VAL A C 1
ATOM 1739 O O . VAL A 1 221 ? 12.175 11.328 -22.256 1.00 94.62 221 VAL A O 1
ATOM 1742 N N . ASN A 1 222 ? 12.726 10.434 -24.245 1.00 94.62 222 ASN A N 1
ATOM 1743 C CA . ASN A 1 222 ? 14.163 10.407 -23.992 1.00 94.62 222 ASN A CA 1
ATOM 1744 C C . ASN A 1 222 ? 14.778 11.733 -24.447 1.00 94.62 222 ASN A C 1
ATOM 1746 O O . ASN A 1 222 ? 14.505 12.196 -25.554 1.00 94.62 222 ASN A O 1
ATOM 1750 N N . VAL A 1 223 ? 15.638 12.319 -23.616 1.00 94.12 223 VAL A N 1
ATOM 1751 C CA . VAL A 1 223 ? 16.423 13.507 -23.972 1.00 94.12 223 VAL A CA 1
ATOM 1752 C C . VAL A 1 223 ? 17.823 13.048 -24.367 1.00 94.12 223 VAL A C 1
ATOM 1754 O O . VAL A 1 223 ? 18.480 12.345 -23.604 1.00 94.12 223 VAL A O 1
ATOM 1757 N N . MET A 1 224 ? 18.273 13.422 -25.566 1.00 93.50 224 MET A N 1
ATOM 1758 C CA . MET A 1 224 ? 19.582 13.041 -26.106 1.00 93.50 224 MET A CA 1
ATOM 1759 C C . MET A 1 224 ? 20.383 14.289 -26.479 1.00 93.50 224 MET A C 1
ATOM 1761 O O . MET A 1 224 ? 19.836 15.231 -27.047 1.00 93.50 224 MET A O 1
ATOM 1765 N N . ALA A 1 225 ? 21.682 14.278 -26.180 1.00 94.19 225 ALA A N 1
ATOM 1766 C CA . ALA A 1 225 ? 22.627 15.333 -26.536 1.00 94.19 225 ALA A CA 1
ATOM 1767 C C . ALA A 1 225 ? 23.877 14.715 -27.181 1.00 94.19 225 ALA A C 1
ATOM 1769 O O . ALA A 1 225 ? 24.297 13.624 -26.795 1.00 94.19 225 ALA A O 1
ATOM 1770 N N . TYR A 1 226 ? 24.471 15.409 -28.154 1.00 93.50 226 TYR A N 1
ATOM 1771 C CA . TYR A 1 226 ? 25.656 14.951 -28.889 1.00 93.50 226 TYR A CA 1
ATOM 1772 C C . TYR A 1 226 ? 26.812 15.941 -28.709 1.00 93.50 226 TYR A C 1
ATOM 1774 O O . TYR A 1 226 ? 26.596 17.151 -28.783 1.00 93.50 226 TYR A O 1
ATOM 1782 N N . LEU A 1 227 ? 28.025 15.419 -28.478 1.00 89.56 227 LEU A N 1
ATOM 1783 C CA . LEU A 1 227 ? 29.263 16.200 -28.395 1.00 89.56 227 LEU A CA 1
ATOM 1784 C C . LEU A 1 227 ? 30.364 15.588 -29.296 1.00 89.56 227 LEU A C 1
ATOM 1786 O O . LEU A 1 227 ? 30.654 14.400 -29.138 1.00 89.56 227 LEU A O 1
ATOM 1790 N N . PRO A 1 228 ? 30.991 16.371 -30.204 1.00 88.69 228 PRO A N 1
ATOM 1791 C CA . PRO A 1 228 ? 30.614 17.747 -30.546 1.00 88.69 228 PRO A CA 1
ATOM 1792 C C . PRO A 1 228 ? 29.175 17.807 -31.100 1.00 88.69 228 PRO A C 1
ATOM 1794 O O . PRO A 1 228 ? 28.644 16.770 -31.515 1.00 88.69 228 PRO A O 1
ATOM 1797 N N . PRO A 1 229 ? 28.520 18.984 -31.074 1.00 85.25 229 PRO A N 1
ATOM 1798 C CA . PRO A 1 229 ? 27.262 19.169 -31.788 1.00 85.25 229 PRO A CA 1
ATOM 1799 C C . PRO A 1 229 ? 27.445 18.690 -33.232 1.00 85.25 229 PRO A C 1
ATOM 1801 O O . PRO A 1 229 ? 28.468 18.998 -33.846 1.00 85.25 229 PRO A O 1
ATOM 1804 N N . LYS A 1 230 ? 26.507 17.880 -33.725 1.00 72.12 230 LYS A N 1
ATOM 1805 C CA . LYS A 1 230 ? 26.530 17.400 -35.110 1.00 72.12 230 LYS A CA 1
ATOM 1806 C C . LYS A 1 230 ? 26.169 18.508 -36.086 1.00 72.12 230 LYS A C 1
ATOM 1808 O O . LYS A 1 230 ? 25.277 19.311 -35.735 1.00 72.12 230 LYS A O 1
#

Organism: Necator americanus (NCBI:txid51031)

Secondary structure (DSSP, 8-state):
-------------B-SS-B----GGG-EEEEEEPPTT--HHHHHTTTTTSTT--S-EEEEEEGGG--HHHHHHHHH-SSEEEEEEE--SSPPPTTS--BSS-SSSSTTTSS-TT-S-GGG-SSTTTBSSTT-GGG---SSEEEEE--HHHHHHHHHHHHHHTSPPTT-SS--SSPPEEE-----S--S-HHHHHHHHSHHHHTT-TT----S-S------------SS--

Sequence (230 aa):
MSSFLSHFRRFCFLLYDFEFSCSKADSRGVVVMMKKGERAGLLDCWRSRFRGYLGKYHVVLSADTIDRSLVQNILESTCIAGLMITDPESNIDPSEPLSHDGVCPNPKSGVYTEGCATTNHWNEKGYVLSDGLRNIDWKMQILYLFNKTHVDAVKKCHDLFNVPKDGASFVSFPFCAASFGVFSTAAGSSEICYRRSKPWSRLFDLSIENKDDLCSPLVGVNVMAYLPPK

InterPro domains:
  IPR008710 Nicastrin [PTHR21092] (22-229)
  IPR041084 Nicastrin, small lobe [PF18266] (20-186)